Protein 7RW4 (pdb70)

Sequence (321 aa):
TGGRFDFDDGGTYCGGWEEGKAHGHGICTGPKGQGEYSGSWSHGFEVVGGYTWPSGNTYQGYWAQGKRHGGLGVEETKGKWMYRGEWSSHGFKGRYGVRQSLCTPARYEGTWSSNGLQDGYGVETYGDGGTYQGQWAGGMRHGYGVRQQSVPYGMMATVIRSPLRTDFCPVEDHVDATTTETYMGEWKNDKRNGFGVSSERSNGMKYEGEWANNKRHGYGCTVFPDGSKEEGKYKNNILVRGIRKQLIPHTKTREKVDRAIEGAQRAAAMARTKVEIANSRTAHARAKADAADQAALAARQECDIARAVARELSPDFYQPGPDYVKQR

GO terms:
  GO:0005515 protein binding (F, IPI)
  GO:0014701 junctional sarcoplasmic reticulum membrane (C, TAS)
  GO:0010880 regulation of release of sequestered calcium ion into cytosol by sarcoplasmic reticulum (P, TAS)
  GO:0010882 regulation of cardiac muscle contraction by calcium ion signaling (P, TAS)
  GO:0060402 calcium ion transport into cytosol (P, TAS)
  GO:0005654 nucleoplasm (C, IDA)

Structure (mmCIF, N/CA/C/O backbone):
data_7RW4
#
_entry.id   7RW4
#
_cell.length_a   44.076
_cell.length_b   55.203
_cell.length_c   142.447
_cell.angle_alpha   90.000
_cell.angle_beta   90.000
_cell.angle_gamma   90.000
#
_symmetry.space_group_name_H-M   'P 21 21 21'
#
loop_
_entity.id
_entity.type
_entity.pdbx_description
1 polymer Junctophilin-1
2 non-polymer 'ACETATE ION'
3 non-polymer GLYCEROL
4 water water
#
loop_
_atom_site.group_PDB
_atom_site.id
_atom_site.type_symbol
_atom_site.label_atom_id
_atom_site.label_alt_id
_atom_site.label_comp_id
_atom_site.label_asym_id
_atom_site.label_entity_id
_atom_site.label_seq_id
_atom_site.pdbx_PDB_ins_code
_atom_site.Cartn_x
_atom_site.Cartn_y
_atom_site.Cartn_z
_atom_site.occupancy
_atom_site.B_iso_or_equiv
_atom_site.auth_seq_id
_atom_site.auth_comp_id
_atom_site.auth_asym_id
_atom_site.auth_atom_id
_atom_site.pdbx_PDB_model_num
ATOM 1 N N . THR A 1 5 ? 47.580 12.885 -8.655 1.00 35.38 2 THR A N 1
ATOM 2 C CA . THR A 1 5 ? 48.959 12.514 -8.378 1.00 30.24 2 THR A CA 1
ATOM 3 C C . THR A 1 5 ? 48.979 11.803 -7.054 1.00 26.57 2 THR A C 1
ATOM 4 O O . THR A 1 5 ? 47.920 11.607 -6.462 1.00 26.49 2 THR A O 1
ATOM 8 N N . GLY A 1 6 ? 50.170 11.404 -6.616 1.00 26.52 3 GLY A N 1
ATOM 9 C CA . GLY A 1 6 ? 50.303 10.696 -5.354 1.00 26.51 3 GLY A CA 1
ATOM 10 C C . GLY A 1 6 ? 51.616 11.057 -4.694 1.00 24.06 3 GLY A C 1
ATOM 11 O O . GLY A 1 6 ? 52.538 11.564 -5.336 1.00 24.93 3 GLY A O 1
ATOM 12 N N . GLY A 1 7 ? 51.699 10.785 -3.399 1.00 23.37 4 GLY A N 1
ATOM 13 C CA . GLY A 1 7 ? 52.896 11.126 -2.650 1.00 21.86 4 GLY A CA 1
ATOM 14 C C . GLY A 1 7 ? 52.824 10.597 -1.239 1.00 20.33 4 GLY A C 1
ATOM 15 O O . GLY A 1 7 ? 51.813 10.023 -0.813 1.00 22.37 4 GLY A O 1
ATOM 16 N N . ARG A 1 8 ? 53.935 10.764 -0.538 1.00 20.07 5 ARG A N 1
ATOM 17 C CA . ARG A 1 8 ? 54.049 10.329 0.849 1.00 19.21 5 ARG A CA 1
ATOM 18 C C . ARG A 1 8 ? 54.352 11.535 1.716 1.00 21.22 5 ARG A C 1
ATOM 19 O O . ARG A 1 8 ? 55.264 12.318 1.416 1.00 23.51 5 ARG A O 1
ATOM 27 N N . PHE A 1 9 ? 53.609 11.657 2.819 1.00 19.60 6 PHE A N 1
ATOM 28 C CA . PHE A 1 9 ? 53.689 12.812 3.708 1.00 20.28 6 PHE A CA 1
ATOM 29 C C . PHE A 1 9 ? 53.776 12.327 5.146 1.00 20.57 6 PHE A C 1
ATOM 30 O O . PHE A 1 9 ? 53.039 11.424 5.561 1.00 21.26 6 PHE A O 1
ATOM 38 N N . ASP A 1 10 ? 54.653 12.946 5.908 1.00 19.41 7 ASP A N 1
ATOM 39 C CA . ASP A 1 10 ? 54.839 12.610 7.318 1.00 19.73 7 ASP A CA 1
ATOM 40 C C . ASP A 1 10 ? 54.212 13.669 8.211 1.00 18.89 7 ASP A C 1
ATOM 41 O O . ASP A 1 10 ? 54.403 14.862 7.996 1.00 22.23 7 ASP A O 1
ATOM 46 N N . PHE A 1 11 ? 53.438 13.235 9.195 1.00 17.78 8 PHE A N 1
ATOM 47 C CA . PHE A 1 11 ? 52.854 14.149 10.162 1.00 18.94 8 PHE A CA 1
ATOM 48 C C . PHE A 1 11 ? 53.761 14.295 11.375 1.00 20.63 8 PHE A C 1
ATOM 49 O O . PHE A 1 11 ? 54.580 13.418 11.680 1.00 21.06 8 PHE A O 1
ATOM 57 N N . ASP A 1 12 ? 53.620 15.435 12.069 1.00 22.10 9 ASP A N 1
ATOM 58 C CA . ASP A 1 12 ? 54.475 15.700 13.221 1.00 24.46 9 ASP A CA 1
ATOM 59 C C . ASP A 1 12 ? 54.328 14.621 14.277 1.00 24.74 9 ASP A C 1
ATOM 60 O O . ASP A 1 12 ? 55.293 14.315 14.987 1.00 26.31 9 ASP A O 1
ATOM 65 N N . ASP A 1 13 ? 53.143 14.017 14.370 1.00 22.86 10 ASP A N 1
ATOM 66 C CA . ASP A 1 13 ? 52.854 13.023 15.389 1.00 22.78 10 ASP A CA 1
ATOM 67 C C . ASP A 1 13 ? 53.429 11.651 15.070 1.00 22.71 10 ASP A C 1
ATOM 68 O O . ASP A 1 13 ? 53.215 10.712 15.846 1.00 22.29 10 ASP A O 1
ATOM 73 N N . GLY A 1 14 ? 54.132 11.504 13.941 1.00 21.06 11 GLY A N 1
ATOM 74 C CA . GLY A 1 14 ? 54.803 10.269 13.605 1.00 19.48 11 GLY A CA 1
ATOM 75 C C . GLY A 1 14 ? 54.062 9.373 12.630 1.00 19.79 11 GLY A C 1
ATOM 76 O O . GLY A 1 14 ? 54.634 8.382 12.182 1.00 20.29 11 GLY A O 1
ATOM 77 N N . GLY A 1 15 ? 52.817 9.673 12.303 1.00 16.20 12 GLY A N 1
ATOM 78 C CA . GLY A 1 15 ? 52.109 8.920 11.285 1.00 16.31 12 GLY A CA 1
ATOM 79 C C . GLY A 1 15 ? 52.401 9.434 9.882 1.00 15.77 12 GLY A C 1
ATOM 80 O O . GLY A 1 15 ? 53.154 10.392 9.670 1.00 18.13 12 GLY A O 1
ATOM 81 N N . THR A 1 16 ? 51.799 8.749 8.896 1.00 16.87 13 THR A N 1
ATOM 82 C CA . THR A 1 16 ? 52.083 9.004 7.481 1.00 16.54 13 THR A CA 1
ATOM 83 C C . THR A 1 16 ? 50.805 8.911 6.670 1.00 15.91 13 THR A C 1
ATOM 84 O O . THR A 1 16 ? 49.925 8.112 6.971 1.00 16.24 13 THR A O 1
ATOM 88 N N . TYR A 1 17 ? 50.709 9.736 5.633 1.00 15.86 14 TYR A N 1
ATOM 89 C CA . TYR A 1 17 ? 49.745 9.526 4.559 1.00 16.20 14 TYR A CA 1
ATOM 90 C C . TYR A 1 17 ? 50.495 9.164 3.275 1.00 15.02 14 TYR A C 1
ATOM 91 O O . TYR A 1 17 ? 51.452 9.858 2.899 1.00 17.86 14 TYR A O 1
ATOM 100 N N . CYS A 1 18 ? 50.080 8.067 2.623 1.00 15.38 15 CYS A N 1
ATOM 101 C CA . CYS A 1 18 ? 50.699 7.661 1.363 1.00 17.30 15 CYS A CA 1
ATOM 102 C C . CYS A 1 18 ? 49.586 7.319 0.383 1.00 16.89 15 CYS A C 1
ATOM 103 O O . CYS A 1 18 ? 48.833 6.365 0.599 1.00 16.49 15 CYS A O 1
ATOM 106 N N . GLY A 1 19 ? 49.482 8.079 -0.703 1.00 18.24 16 GLY A N 1
ATOM 107 C CA . GLY A 1 19 ? 48.412 7.820 -1.647 1.00 19.40 16 GLY A CA 1
ATOM 108 C C . GLY A 1 19 ? 48.124 9.036 -2.509 1.00 19.41 16 GLY A C 1
ATOM 109 O O . GLY A 1 19 ? 48.911 9.983 -2.575 1.00 19.52 16 GLY A O 1
ATOM 110 N N . GLY A 1 20 ? 46.946 9.004 -3.105 1.00 19.65 17 GLY A N 1
ATOM 111 C CA . GLY A 1 20 ? 46.556 10.072 -4.008 1.00 20.14 17 GLY A CA 1
ATOM 112 C C . GLY A 1 20 ? 46.277 11.371 -3.281 1.00 18.64 17 GLY A C 1
ATOM 113 O O . GLY A 1 20 ? 45.813 11.399 -2.135 1.00 19.20 17 GLY A O 1
ATOM 114 N N . TRP A 1 21 ? 46.535 12.484 -3.944 1.00 20.69 18 TRP A N 1
ATOM 115 C CA . TRP A 1 21 ? 46.172 13.754 -3.348 1.00 22.24 18 TRP A CA 1
ATOM 116 C C . TRP A 1 21 ? 45.847 14.768 -4.425 1.00 24.54 18 TRP A C 1
ATOM 117 O O . TRP A 1 21 ? 46.256 14.623 -5.575 1.00 25.39 18 TRP A O 1
ATOM 128 N N . GLU A 1 22 ? 45.079 15.782 -4.042 1.00 26.05 19 GLU A N 1
ATOM 129 C CA . GLU A 1 22 ? 44.652 16.839 -4.948 1.00 29.57 19 GLU A CA 1
ATOM 130 C C . GLU A 1 22 ? 44.361 18.067 -4.102 1.00 29.54 19 GLU A C 1
ATOM 131 O O . GLU A 1 22 ? 43.679 17.972 -3.069 1.00 29.58 19 GLU A O 1
ATOM 137 N N . GLU A 1 23 ? 44.911 19.200 -4.511 1.00 29.50 20 GLU A N 1
ATOM 138 C CA . GLU A 1 23 ? 44.688 20.452 -3.810 1.00 29.46 20 GLU A CA 1
ATOM 139 C C . GLU A 1 23 ? 45.137 20.360 -2.355 1.00 28.79 20 GLU A C 1
ATOM 140 O O . GLU A 1 23 ? 44.436 20.793 -1.424 1.00 30.87 20 GLU A O 1
ATOM 146 N N . GLY A 1 24 ? 46.317 19.773 -2.164 1.00 28.82 21 GLY A N 1
ATOM 147 C CA . GLY A 1 24 ? 46.935 19.661 -0.861 1.00 28.79 21 GLY A CA 1
ATOM 148 C C . GLY A 1 24 ? 46.223 18.779 0.129 1.00 27.87 21 GLY A C 1
ATOM 149 O O . GLY A 1 24 ? 46.537 18.865 1.315 1.00 29.93 21 GLY A O 1
ATOM 150 N N . LYS A 1 25 ? 45.303 17.903 -0.319 1.00 26.43 22 LYS A N 1
ATOM 151 C CA . LYS A 1 25 ? 44.527 17.047 0.579 1.00 24.98 22 LYS A CA 1
ATOM 152 C C . LYS A 1 25 ? 44.466 15.642 0.006 1.00 22.86 22 LYS A C 1
ATOM 153 O O . LYS A 1 25 ? 44.502 15.449 -1.215 1.00 22.97 22 LYS A O 1
ATOM 159 N N . ALA A 1 26 ? 44.344 14.656 0.888 1.00 20.95 23 ALA A N 1
ATOM 160 C CA . ALA A 1 26 ? 44.163 13.276 0.446 1.00 20.03 23 ALA A CA 1
ATOM 161 C C . ALA A 1 26 ? 42.935 13.165 -0.451 1.00 18.92 23 ALA A C 1
ATOM 162 O O . ALA A 1 26 ? 41.853 13.669 -0.131 1.00 19.36 23 ALA A O 1
ATOM 164 N N . HIS A 1 27 ? 43.094 12.466 -1.568 1.00 18.83 24 HIS A N 1
ATOM 165 C CA . HIS A 1 27 ? 42.012 12.397 -2.543 1.00 18.27 24 HIS A CA 1
ATOM 166 C C . HIS A 1 27 ? 42.301 11.227 -3.463 1.00 19.20 24 HIS A C 1
ATOM 167 O O . HIS A 1 27 ? 43.393 11.166 -4.024 1.00 20.96 24 HIS A O 1
ATOM 174 N N . GLY A 1 28 ? 41.322 10.347 -3.668 1.00 17.85 25 GLY A N 1
ATOM 175 C CA . GLY A 1 28 ? 41.553 9.137 -4.437 1.00 17.73 25 GLY A CA 1
ATOM 176 C C . GLY A 1 28 ? 41.608 7.913 -3.531 1.00 16.71 25 GLY A C 1
ATOM 177 O O . GLY A 1 28 ? 40.603 7.584 -2.893 1.00 18.15 25 GLY A O 1
ATOM 178 N N . HIS A 1 29 ? 42.732 7.212 -3.515 1.00 16.88 26 HIS A N 1
ATOM 179 C CA . HIS A 1 29 ? 42.970 6.070 -2.620 1.00 16.21 26 HIS A CA 1
ATOM 180 C C . HIS A 1 29 ? 44.289 6.264 -1.897 1.00 16.19 26 HIS A C 1
ATOM 181 O O . HIS A 1 29 ? 45.244 6.797 -2.482 1.00 18.69 26 HIS A O 1
ATOM 188 N N . GLY A 1 30 ? 44.341 5.844 -0.617 1.00 15.24 27 GLY A N 1
ATOM 189 C CA . GLY A 1 30 ? 45.591 6.021 0.101 1.00 15.20 27 GLY A CA 1
ATOM 190 C C . GLY A 1 30 ? 45.488 5.384 1.455 1.00 15.49 27 GLY A C 1
ATOM 191 O O . GLY A 1 30 ? 44.395 5.036 1.928 1.00 15.35 27 GLY A O 1
ATOM 192 N N . ILE A 1 31 ? 46.650 5.249 2.066 1.00 14.95 28 ILE A N 1
ATOM 193 C CA . ILE A 1 31 ? 46.798 4.700 3.410 1.00 15.24 28 ILE A CA 1
ATOM 194 C C . ILE A 1 31 ? 47.214 5.819 4.353 1.00 14.92 28 ILE A C 1
ATOM 195 O O . ILE A 1 31 ? 48.047 6.669 4.020 1.00 16.34 28 ILE A O 1
ATOM 200 N N . CYS A 1 32 ? 46.651 5.790 5.552 1.00 14.47 29 CYS A N 1
ATOM 201 C CA . CYS A 1 32 ? 47.023 6.786 6.557 1.00 14.22 29 CYS A CA 1
ATOM 202 C C . CYS A 1 32 ? 47.180 6.094 7.909 1.00 14.83 29 CYS A C 1
ATOM 203 O O . CYS A 1 32 ? 46.249 5.434 8.388 1.00 14.99 29 CYS A O 1
ATOM 206 N N . THR A 1 33 ? 48.353 6.219 8.511 1.00 13.49 30 THR A N 1
ATOM 207 C CA . THR A 1 33 ? 48.573 5.639 9.828 1.00 13.73 30 THR A CA 1
ATOM 208 C C . THR A 1 33 ? 48.420 6.708 10.911 1.00 13.50 30 THR A C 1
ATOM 209 O O . THR A 1 33 ? 48.541 7.917 10.676 1.00 14.64 30 THR A O 1
ATOM 213 N N . GLY A 1 34 ? 48.123 6.239 12.125 1.00 14.45 31 GLY A N 1
ATOM 214 C CA . GLY A 1 34 ? 47.889 7.134 13.232 1.00 15.46 31 GLY A CA 1
ATOM 215 C C . GLY A 1 34 ? 49.178 7.577 13.897 1.00 15.99 31 GLY A C 1
ATOM 216 O O . GLY A 1 34 ? 50.281 7.371 13.399 1.00 16.36 31 GLY A O 1
ATOM 217 N N . PRO A 1 35 ? 49.042 8.290 15.003 1.00 17.46 32 PRO A N 1
ATOM 218 C CA . PRO A 1 35 ? 50.230 8.813 15.691 1.00 18.96 32 PRO A CA 1
ATOM 219 C C . PRO A 1 35 ? 51.215 7.693 15.966 1.00 18.58 32 PRO A C 1
ATOM 220 O O . PRO A 1 35 ? 50.832 6.574 16.323 1.00 18.86 32 PRO A O 1
ATOM 224 N N . LYS A 1 36 ? 52.499 8.003 15.796 1.00 18.86 33 LYS A N 1
ATOM 225 C CA . LYS A 1 36 ? 53.574 7.045 15.983 1.00 19.17 33 LYS A CA 1
ATOM 226 C C . LYS A 1 36 ? 53.422 5.833 15.078 1.00 17.97 33 LYS A C 1
ATOM 227 O O . LYS A 1 36 ? 53.950 4.752 15.376 1.00 20.49 33 LYS A O 1
ATOM 233 N N . GLY A 1 37 ? 52.716 5.995 13.962 1.00 16.95 34 GLY A N 1
ATOM 234 C CA . GLY A 1 37 ? 52.536 4.883 13.052 1.00 17.89 34 GLY A CA 1
ATOM 235 C C . GLY A 1 37 ? 51.653 3.779 13.571 1.00 17.98 34 GLY A C 1
ATOM 236 O O . GLY A 1 37 ? 51.762 2.643 13.101 1.00 22.68 34 GLY A O 1
ATOM 237 N N . GLN A 1 38 ? 50.757 4.068 14.511 1.00 16.18 35 GLN A N 1
ATOM 238 C CA . GLN A 1 38 ? 49.907 3.046 15.122 1.00 16.50 35 GLN A CA 1
ATOM 239 C C . GLN A 1 38 ? 48.479 3.226 14.620 1.00 15.12 35 GLN A C 1
ATOM 240 O O . GLN A 1 38 ? 47.933 4.334 14.681 1.00 15.87 35 GLN A O 1
ATOM 246 N N . GLY A 1 39 ? 47.898 2.146 14.110 1.00 14.29 36 GLY A N 1
ATOM 247 C CA . GLY A 1 39 ? 46.579 2.198 13.498 1.00 13.62 36 GLY A CA 1
ATOM 248 C C . GLY A 1 39 ? 46.684 2.579 12.028 1.00 13.26 36 GLY A C 1
ATOM 249 O O . GLY A 1 39 ? 47.545 3.377 11.622 1.00 14.69 36 GLY A O 1
ATOM 250 N N . GLU A 1 40 ? 45.763 2.030 11.222 1.00 13.11 37 GLU A N 1
ATOM 251 C CA . GLU A 1 40 ? 45.882 2.198 9.778 1.00 12.92 37 GLU A CA 1
ATOM 252 C C . GLU A 1 40 ? 44.509 2.294 9.129 1.00 12.73 37 GLU A C 1
ATOM 253 O O . GLU A 1 40 ? 43.683 1.380 9.284 1.00 13.30 37 GLU A O 1
ATOM 259 N N . TYR A 1 41 ? 44.314 3.341 8.310 1.00 12.05 38 TYR A N 1
ATOM 260 C CA . TYR A 1 41 ? 43.198 3.426 7.373 1.00 12.41 38 TYR A CA 1
ATOM 261 C C . TYR A 1 41 ? 43.695 3.092 5.977 1.00 12.88 38 TYR A C 1
ATOM 262 O O . TYR A 1 41 ? 44.755 3.568 5.563 1.00 14.31 38 TYR A O 1
ATOM 271 N N . SER A 1 42 ? 42.925 2.276 5.264 1.00 13.46 39 SER A N 1
ATOM 272 C CA . SER A 1 42 ? 43.248 1.987 3.867 1.00 13.82 39 SER A CA 1
ATOM 273 C C . SER A 1 42 ? 41.960 2.008 3.068 1.00 13.94 39 SER A C 1
ATOM 274 O O . SER A 1 42 ? 41.048 1.237 3.337 1.00 14.50 39 SER A O 1
ATOM 277 N N . GLY A 1 43 ? 41.891 2.893 2.059 1.00 13.64 40 GLY A N 1
ATOM 278 C CA . GLY A 1 43 ? 40.642 2.986 1.312 1.00 13.48 40 GLY A CA 1
ATOM 279 C C . GLY A 1 43 ? 40.570 4.277 0.509 1.00 14.41 40 GLY A C 1
ATOM 280 O O . GLY A 1 43 ? 41.606 4.876 0.166 1.00 15.48 40 GLY A O 1
ATOM 281 N N . SER A 1 44 ? 39.338 4.697 0.246 1.00 14.73 41 SER A N 1
ATOM 282 C CA . SER A 1 44 ? 39.130 5.873 -0.598 1.00 13.86 41 SER A CA 1
ATOM 283 C C . SER A 1 44 ? 39.014 7.150 0.231 1.00 14.06 41 SER A C 1
ATOM 284 O O . SER A 1 44 ? 38.704 7.124 1.432 1.00 14.51 41 SER A O 1
ATOM 287 N N . TRP A 1 45 ? 39.293 8.280 -0.432 1.00 14.92 42 TRP A N 1
ATOM 288 C CA . TRP A 1 45 ? 39.351 9.601 0.171 1.00 14.75 42 TRP A CA 1
ATOM 289 C C . TRP A 1 45 ? 38.719 10.604 -0.782 1.00 16.79 42 TRP A C 1
ATOM 290 O O . TRP A 1 45 ? 38.854 10.478 -2.008 1.00 17.60 42 TRP A O 1
ATOM 301 N N . SER A 1 46 ? 38.065 11.617 -0.243 1.00 18.19 43 SER A N 1
ATOM 302 C CA . SER A 1 46 ? 37.529 12.700 -1.068 1.00 19.30 43 SER A CA 1
ATOM 303 C C . SER A 1 46 ? 37.812 14.003 -0.333 1.00 18.53 43 SER A C 1
ATOM 304 O O . SER A 1 46 ? 37.297 14.226 0.774 1.00 19.91 43 SER A O 1
ATOM 307 N N . HIS A 1 47 ? 38.660 14.845 -0.906 1.00 18.26 44 HIS A N 1
ATOM 308 C CA . HIS A 1 47 ? 38.914 16.155 -0.336 1.00 19.06 44 HIS A CA 1
ATOM 309 C C . HIS A 1 47 ? 39.297 16.106 1.143 1.00 20.29 44 HIS A C 1
ATOM 310 O O . HIS A 1 47 ? 38.797 16.879 1.962 1.00 21.57 44 HIS A O 1
ATOM 317 N N . GLY A 1 48 ? 40.249 15.219 1.4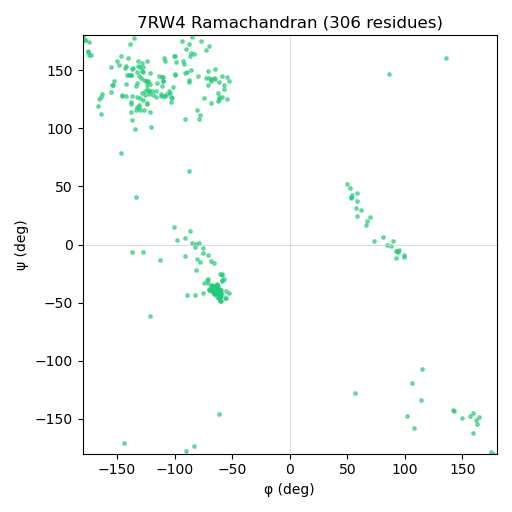82 1.00 19.38 45 GLY A N 1
ATOM 318 C CA . GLY A 1 48 ? 40.779 15.193 2.827 1.00 20.63 45 GLY A CA 1
ATOM 319 C C . GLY A 1 48 ? 40.088 14.244 3.779 1.00 19.85 45 GLY A C 1
ATOM 320 O O . GLY A 1 48 ? 40.569 14.060 4.895 1.00 21.84 45 GLY A O 1
ATOM 321 N N . PHE A 1 49 ? 38.998 13.604 3.374 1.00 17.50 46 PHE A N 1
ATOM 322 C CA . PHE A 1 49 ? 38.241 12.740 4.269 1.00 17.60 46 PHE A CA 1
ATOM 323 C C . PHE A 1 49 ? 38.102 11.332 3.707 1.00 16.10 46 PHE A C 1
ATOM 324 O O . PHE A 1 49 ? 37.855 11.146 2.502 1.00 17.55 46 PHE A O 1
ATOM 332 N N . GLU A 1 50 ? 38.213 10.351 4.589 1.00 15.83 47 GLU A N 1
ATOM 333 C CA . GLU A 1 50 ? 37.913 8.965 4.258 1.00 14.52 47 GLU A CA 1
ATOM 334 C C . GLU A 1 50 ? 36.468 8.876 3.793 1.00 13.42 47 GLU A C 1
ATOM 335 O O . GLU A 1 50 ? 35.607 9.599 4.303 1.00 15.92 47 GLU A O 1
ATOM 341 N N . VAL A 1 51 ? 36.200 7.993 2.825 1.00 13.95 48 VAL A N 1
ATOM 342 C CA . VAL A 1 51 ? 34.838 7.718 2.393 1.00 14.65 48 VAL A CA 1
ATOM 343 C C . VAL A 1 51 ? 34.476 6.258 2.554 1.00 13.31 48 VAL A C 1
ATOM 344 O O . VAL A 1 51 ? 33.576 5.932 3.321 1.00 14.96 48 VAL A O 1
ATOM 348 N N . VAL A 1 52 ? 35.174 5.358 1.864 1.00 14.55 49 VAL A N 1
ATOM 349 C CA . VAL A 1 52 ? 34.862 3.924 1.940 1.00 13.81 49 VAL A CA 1
ATOM 350 C C . VAL A 1 52 ? 36.181 3.192 2.154 1.00 13.61 49 VAL A C 1
ATOM 351 O O . VAL A 1 52 ? 37.103 3.298 1.323 1.00 14.33 49 VAL A O 1
ATOM 355 N N . GLY A 1 53 ? 36.321 2.495 3.278 1.00 13.52 50 GLY A N 1
ATOM 356 C CA . GLY A 1 53 ? 37.608 1.854 3.501 1.00 13.96 50 GLY A CA 1
ATOM 357 C C . GLY A 1 53 ? 37.657 1.178 4.853 1.00 12.68 50 GLY A C 1
ATOM 358 O O . GLY A 1 53 ? 36.678 1.157 5.602 1.00 12.76 50 GLY A O 1
ATOM 359 N N . GLY A 1 54 ? 38.807 0.575 5.120 1.00 13.06 51 GLY A N 1
ATOM 360 C CA . GLY A 1 54 ? 39.002 -0.224 6.323 1.00 13.95 51 GLY A CA 1
ATOM 361 C C . GLY A 1 54 ? 39.941 0.458 7.298 1.00 13.78 51 GLY A C 1
ATOM 362 O O . GLY A 1 54 ? 40.961 1.059 6.909 1.00 15.14 51 GLY A O 1
ATOM 363 N N . TYR A 1 55 ? 39.649 0.299 8.589 1.00 13.01 52 TYR A N 1
ATOM 364 C CA . TYR A 1 55 ? 40.595 0.686 9.631 1.00 13.37 52 TYR A CA 1
ATOM 365 C C . TYR A 1 55 ? 41.021 -0.574 10.359 1.00 13.92 52 TYR A C 1
ATOM 366 O O . TYR A 1 55 ? 40.185 -1.438 10.658 1.00 15.10 52 TYR A O 1
ATOM 375 N N . THR A 1 56 ? 42.311 -0.663 10.672 1.00 12.53 53 THR A N 1
ATOM 376 C CA . THR A 1 56 ? 42.823 -1.795 11.440 1.00 12.92 53 THR A CA 1
ATOM 377 C C . THR A 1 56 ? 43.588 -1.244 12.621 1.00 13.04 53 THR A C 1
ATOM 378 O O . THR A 1 56 ? 44.484 -0.410 12.456 1.00 13.61 53 THR A O 1
ATOM 382 N N . TRP A 1 57 ? 43.188 -1.687 13.842 1.00 14.74 54 TRP A N 1
ATOM 383 C CA . TRP A 1 57 ? 43.917 -1.316 15.055 1.00 15.57 54 TRP A CA 1
ATOM 384 C C . TRP A 1 57 ? 45.063 -2.296 15.275 1.00 14.43 54 TRP A C 1
ATOM 385 O O . TRP A 1 57 ? 45.058 -3.418 14.727 1.00 15.23 54 TRP A O 1
ATOM 396 N N . PRO A 1 58 ? 46.042 -1.920 16.110 1.00 15.97 55 PRO A N 1
ATOM 397 C CA . PRO A 1 58 ? 47.176 -2.828 16.349 1.00 16.60 55 PRO A CA 1
ATOM 398 C C . PRO A 1 58 ? 46.744 -4.178 16.902 1.00 16.36 55 PRO A C 1
ATOM 399 O O . PRO A 1 58 ? 47.472 -5.160 16.721 1.00 17.86 55 PRO A O 1
ATOM 403 N N . SER A 1 59 ? 45.595 -4.258 17.595 1.00 16.35 56 SER A N 1
ATOM 404 C CA . SER A 1 59 ? 45.081 -5.533 18.085 1.00 17.44 56 SER A CA 1
ATOM 405 C C . SER A 1 59 ? 44.676 -6.474 16.947 1.00 16.91 56 SER A C 1
ATOM 406 O O . SER A 1 59 ? 44.462 -7.676 17.181 1.00 19.17 56 SER A O 1
ATOM 409 N N . GLY A 1 60 ? 44.508 -5.966 15.726 1.00 16.39 57 GLY A N 1
ATOM 410 C CA . GLY A 1 60 ? 43.926 -6.759 14.674 1.00 16.59 57 GLY A CA 1
ATOM 411 C C . GLY A 1 60 ? 42.441 -6.598 14.548 1.00 14.62 57 GLY A C 1
ATOM 412 O O . GLY A 1 60 ? 41.861 -7.104 13.575 1.00 17.07 57 GLY A O 1
ATOM 413 N N . ASN A 1 61 ? 41.809 -5.866 15.459 1.00 14.54 58 ASN A N 1
ATOM 414 C CA . ASN A 1 61 ? 40.405 -5.534 15.265 1.00 15.16 58 ASN A CA 1
ATOM 415 C C . ASN A 1 61 ? 40.266 -4.645 14.033 1.00 13.69 58 ASN A C 1
ATOM 416 O O . ASN A 1 61 ? 41.190 -3.909 13.672 1.00 13.82 58 ASN A O 1
ATOM 421 N N . THR A 1 62 ? 39.107 -4.730 13.369 1.00 13.47 59 THR A N 1
ATOM 422 C CA . THR A 1 62 ? 38.919 -4.002 12.112 1.00 13.95 59 THR A CA 1
ATOM 423 C C . THR A 1 62 ? 37.550 -3.345 12.055 1.00 12.23 59 THR A C 1
ATOM 424 O O . THR A 1 62 ? 36.567 -3.841 12.611 1.00 14.57 59 THR A O 1
ATOM 428 N N . TYR A 1 63 ? 37.479 -2.236 11.319 1.00 11.93 60 TYR A N 1
ATOM 429 C CA . TYR A 1 63 ? 36.208 -1.671 10.863 1.00 12.10 60 TYR A CA 1
ATOM 430 C C . TYR A 1 63 ? 36.292 -1.599 9.348 1.00 12.66 60 TYR A C 1
ATOM 431 O O . TYR A 1 63 ? 37.318 -1.153 8.811 1.00 13.34 60 TYR A O 1
ATOM 440 N N . GLN A 1 64 ? 35.243 -2.067 8.662 1.00 12.46 61 GLN A N 1
ATOM 441 C CA . GLN A 1 64 ? 35.187 -1.987 7.204 1.00 12.43 61 GLN A CA 1
ATOM 442 C C . GLN A 1 64 ? 33.840 -1.410 6.832 1.00 12.50 61 GLN A C 1
ATOM 443 O O . GLN A 1 64 ? 32.804 -2.006 7.163 1.00 12.87 61 GLN A O 1
ATOM 449 N N . GLY A 1 65 ? 33.850 -0.244 6.176 1.00 13.12 62 GLY A N 1
ATOM 450 C CA . GLY A 1 65 ? 32.582 0.378 5.858 1.00 13.55 62 GLY A CA 1
ATOM 451 C C . GLY A 1 65 ? 32.768 1.834 5.463 1.00 12.79 62 GLY A C 1
ATOM 452 O O . GLY A 1 65 ? 33.806 2.221 4.893 1.00 13.84 62 GLY A O 1
ATOM 453 N N . TYR A 1 66 ? 31.763 2.622 5.791 1.00 12.33 63 TYR A N 1
ATOM 454 C CA . TYR A 1 66 ? 31.705 4.010 5.358 1.00 12.13 63 TYR A CA 1
ATOM 455 C C . TYR A 1 66 ? 32.152 4.986 6.436 1.00 12.89 63 TYR A C 1
ATOM 456 O O . TYR A 1 66 ? 32.162 4.671 7.651 1.00 12.98 63 TYR A O 1
ATOM 465 N N . TRP A 1 67 ? 32.465 6.198 6.012 1.00 12.98 64 TRP A N 1
ATOM 466 C CA . TRP A 1 67 ? 33.093 7.210 6.843 1.00 13.12 64 TRP A CA 1
ATOM 467 C C . TRP A 1 67 ? 32.525 8.565 6.491 1.00 13.28 64 TRP A C 1
ATOM 468 O O . TRP A 1 67 ? 32.071 8.784 5.358 1.00 16.06 64 TRP A O 1
ATOM 479 N N . ALA A 1 68 ? 32.527 9.468 7.460 1.00 13.49 65 ALA A N 1
ATOM 480 C CA . ALA A 1 68 ? 32.200 10.860 7.206 1.00 14.07 65 ALA A CA 1
ATOM 481 C C . ALA A 1 68 ? 32.882 11.719 8.258 1.00 14.56 65 ALA A C 1
ATOM 482 O O . ALA A 1 68 ? 32.924 11.331 9.424 1.00 14.82 65 ALA A O 1
ATOM 484 N N . GLN A 1 69 ? 33.461 12.844 7.845 1.00 15.99 66 GLN A N 1
ATOM 485 C CA . GLN A 1 69 ? 34.000 13.823 8.783 1.00 16.58 66 GLN A CA 1
ATOM 486 C C . GLN A 1 69 ? 35.039 13.207 9.697 1.00 15.84 66 GLN A C 1
ATOM 487 O O . GLN A 1 69 ? 35.183 13.582 10.869 1.00 18.35 66 GLN A O 1
ATOM 493 N N . GLY A 1 70 ? 35.759 12.217 9.174 1.00 14.68 67 GLY A N 1
ATOM 494 C CA . GLY A 1 70 ? 36.862 11.625 9.883 1.00 14.50 67 GLY A CA 1
ATOM 495 C C . GLY A 1 70 ? 36.502 10.450 10.761 1.00 13.95 67 GLY A C 1
ATOM 496 O O . GLY A 1 70 ? 37.397 9.920 11.437 1.00 15.66 67 GLY A O 1
ATOM 497 N N . LYS A 1 71 ? 35.238 10.015 10.762 1.00 14.05 68 LYS A N 1
ATOM 498 C CA . LYS A 1 71 ? 34.775 8.984 11.691 1.00 13.73 68 LYS A CA 1
ATOM 499 C C . LYS A 1 71 ? 33.984 7.884 10.980 1.00 12.06 68 LYS A C 1
ATOM 500 O O . LYS A 1 71 ? 33.420 8.081 9.891 1.00 13.50 68 LYS A O 1
ATOM 506 N N . ARG A 1 72 ? 33.920 6.719 11.608 1.00 12.61 69 ARG A N 1
ATOM 507 C CA . ARG A 1 72 ? 32.984 5.678 11.188 1.00 12.57 69 ARG A CA 1
ATOM 508 C C . ARG A 1 72 ? 31.563 6.244 11.156 1.00 12.15 69 ARG A C 1
ATOM 509 O O . ARG A 1 72 ? 31.085 6.780 12.142 1.00 12.65 69 ARG A O 1
ATOM 517 N N . HIS A 1 73 ? 30.890 6.121 10.026 1.00 12.44 70 HIS A N 1
ATOM 518 C CA . HIS A 1 73 ? 29.590 6.772 9.883 1.00 13.31 70 HIS A CA 1
ATOM 519 C C . HIS A 1 73 ? 28.861 6.188 8.684 1.00 13.23 70 HIS A C 1
ATOM 520 O O . HIS A 1 73 ? 29.453 6.075 7.611 1.00 15.78 70 HIS A O 1
ATOM 527 N N A GLY A 1 74 ? 27.597 5.848 8.878 0.63 13.29 71 GLY A N 1
ATOM 528 N N B GLY A 1 74 ? 27.603 5.801 8.844 0.37 12.96 71 GLY A N 1
ATOM 529 C CA A GLY A 1 74 ? 26.845 5.088 7.908 0.63 13.68 71 GLY A CA 1
ATOM 530 C CA B GLY A 1 74 ? 26.900 5.207 7.714 0.37 13.45 71 GLY A CA 1
ATOM 531 C C A GLY A 1 74 ? 27.055 3.604 8.149 0.63 12.38 71 GLY A C 1
ATOM 532 C C B GLY A 1 74 ? 26.568 3.744 7.951 0.37 13.63 71 GLY A C 1
ATOM 533 O O A GLY A 1 74 ? 27.236 3.141 9.278 0.63 12.20 71 GLY A O 1
ATOM 534 O O B GLY A 1 74 ? 25.816 3.464 8.886 0.37 14.89 71 GLY A O 1
ATOM 535 N N . LEU A 1 75 ? 27.097 2.825 7.119 1.00 13.74 72 LEU A N 1
ATOM 536 C CA . LEU A 1 75 ? 27.038 1.375 7.292 1.00 12.92 72 LEU A CA 1
ATOM 537 C C . LEU A 1 75 ? 28.453 0.835 7.434 1.00 12.57 72 LEU A C 1
ATOM 538 O O . LEU A 1 75 ? 29.380 1.275 6.731 1.00 14.20 72 LEU A O 1
ATOM 543 N N . GLY A 1 76 ? 28.642 -0.147 8.316 1.00 12.09 73 GLY A N 1
ATOM 544 C CA . GLY A 1 76 ? 29.961 -0.746 8.424 1.00 12.45 73 GLY A CA 1
ATOM 545 C C . GLY A 1 76 ? 29.947 -1.914 9.385 1.00 11.93 73 GLY A C 1
ATOM 546 O O . GLY A 1 76 ? 29.001 -2.106 10.164 1.00 12.49 73 GLY A O 1
ATOM 547 N N . VAL A 1 77 ? 31.017 -2.694 9.327 1.00 11.85 74 VAL A N 1
ATOM 548 C CA . VAL A 1 77 ? 31.156 -3.916 10.128 1.00 12.84 74 VAL A CA 1
ATOM 549 C C . VAL A 1 77 ? 32.430 -3.797 10.952 1.00 12.93 74 VAL A C 1
ATOM 550 O O . VAL A 1 77 ? 33.503 -3.496 10.405 1.00 12.90 74 VAL A O 1
ATOM 554 N N A GLU A 1 78 ? 32.297 -4.000 12.267 0.52 12.39 75 GLU A N 1
ATOM 555 N N B GLU A 1 78 ? 32.328 -4.036 12.261 0.48 12.55 75 GLU A N 1
ATOM 556 C CA A GLU A 1 78 ? 33.417 -3.994 13.195 0.52 12.18 75 GLU A CA 1
ATOM 557 C CA B GLU A 1 78 ? 33.519 -3.975 13.093 0.48 11.93 75 GLU A CA 1
ATOM 558 C C A GLU A 1 78 ? 33.625 -5.406 13.717 0.52 12.05 75 GLU A C 1
ATOM 559 C C B GLU A 1 78 ? 33.686 -5.265 13.874 0.48 12.90 75 GLU A C 1
ATOM 560 O O A GLU A 1 78 ? 32.656 -6.107 14.019 0.52 11.25 75 GLU A O 1
ATOM 561 O O B GLU A 1 78 ? 32.755 -5.712 14.549 0.48 14.04 75 GLU A O 1
ATOM 572 N N . THR A 1 79 ? 34.879 -5.834 13.794 1.00 14.80 76 THR A N 1
ATOM 573 C CA . THR A 1 79 ? 35.203 -7.108 14.414 1.00 18.46 76 THR A CA 1
ATOM 574 C C . THR A 1 79 ? 36.140 -6.773 15.551 1.00 21.84 76 THR A C 1
ATOM 575 O O . THR A 1 79 ? 37.209 -6.204 15.298 1.00 23.87 76 THR A O 1
ATOM 579 N N . LYS A 1 80 ? 35.709 -7.105 16.791 1.00 24.35 77 LYS A N 1
ATOM 580 C CA . LYS A 1 80 ? 36.402 -6.746 18.041 1.00 30.59 77 LYS A CA 1
ATOM 581 C C . LYS A 1 80 ? 36.453 -7.970 18.949 1.00 32.95 77 LYS A C 1
ATOM 582 O O . LYS A 1 80 ? 35.474 -8.305 19.635 1.00 34.24 77 LYS A O 1
ATOM 588 N N . GLY A 1 81 ? 37.601 -8.642 18.944 1.00 32.91 78 GLY A N 1
ATOM 589 C CA . GLY A 1 81 ? 37.720 -9.903 19.649 1.00 33.74 78 GLY A CA 1
ATOM 590 C C . GLY A 1 81 ? 36.665 -10.866 19.153 1.00 34.58 78 GLY A C 1
ATOM 591 O O . GLY A 1 81 ? 36.496 -11.068 17.947 1.00 37.00 78 GLY A O 1
ATOM 592 N N . LYS A 1 82 ? 35.911 -11.432 20.092 1.00 31.47 79 LYS A N 1
ATOM 593 C CA . LYS A 1 82 ? 34.899 -12.443 19.802 1.00 31.37 79 LYS A CA 1
ATOM 594 C C . LYS A 1 82 ? 33.545 -11.862 19.442 1.00 28.97 79 LYS A C 1
ATOM 595 O O . LYS A 1 82 ? 32.571 -12.609 19.422 1.00 31.16 79 LYS A O 1
ATOM 597 N N . TRP A 1 83 ? 33.447 -10.564 19.194 1.00 24.64 80 TRP A N 1
ATOM 598 C CA . TRP A 1 83 ? 32.179 -9.916 18.892 1.00 21.55 80 TRP A CA 1
ATOM 599 C C . TRP A 1 83 ? 32.319 -9.187 17.571 1.00 18.49 80 TRP A C 1
ATOM 600 O O . TRP A 1 83 ? 33.371 -8.612 17.276 1.00 24.38 80 TRP A O 1
ATOM 611 N N . MET A 1 84 ? 31.277 -9.230 16.767 1.00 14.63 81 MET A N 1
ATOM 612 C CA . MET A 1 84 ? 31.203 -8.468 15.522 1.00 14.53 81 MET A CA 1
ATOM 613 C C . MET A 1 84 ? 29.964 -7.604 15.587 1.00 13.46 81 MET A C 1
ATOM 614 O O . MET A 1 84 ? 28.928 -8.059 16.049 1.00 15.46 81 MET A O 1
ATOM 619 N N . TYR A 1 85 ? 30.044 -6.370 15.105 1.00 11.44 82 TYR A N 1
ATOM 620 C CA . TYR A 1 85 ? 28.860 -5.533 14.930 1.00 11.38 82 TYR A CA 1
ATOM 621 C C . TYR A 1 85 ? 28.667 -5.223 13.458 1.00 11.39 82 TYR A C 1
ATOM 622 O O . TYR A 1 85 ? 29.630 -4.870 12.760 1.00 12.40 82 TYR A O 1
ATOM 631 N N . ARG A 1 86 ? 27.437 -5.407 12.985 1.00 10.46 83 ARG A N 1
ATOM 632 C CA . ARG A 1 86 ? 27.062 -5.124 11.604 1.00 11.41 83 ARG A CA 1
ATOM 633 C C . ARG A 1 86 ? 25.890 -4.149 11.652 1.00 11.20 83 ARG A C 1
ATOM 634 O O . ARG A 1 86 ? 24.847 -4.474 12.234 1.00 12.40 83 ARG A O 1
ATOM 642 N N . GLY A 1 87 ? 26.044 -2.974 11.046 1.00 11.76 84 GLY A N 1
ATOM 643 C CA . GLY A 1 87 ? 24.898 -2.084 10.974 1.00 12.37 84 GLY A CA 1
ATOM 644 C C . GLY A 1 87 ? 25.329 -0.635 10.795 1.00 11.37 84 GLY A C 1
ATOM 645 O O . GLY A 1 87 ? 26.344 -0.351 10.164 1.00 12.83 84 GLY A O 1
ATOM 646 N N . GLU A 1 88 ? 24.530 0.272 11.357 1.00 11.53 85 GLU A N 1
ATOM 647 C CA . GLU A 1 88 ? 24.721 1.705 11.206 1.00 11.33 85 GLU A CA 1
ATOM 648 C C . GLU A 1 88 ? 25.694 2.229 12.239 1.00 11.39 85 GLU A C 1
ATOM 649 O O . GLU A 1 88 ? 25.753 1.735 13.393 1.00 12.15 85 GLU A O 1
ATOM 655 N N . TRP A 1 89 ? 26.393 3.278 11.846 1.00 11.85 86 TRP A N 1
ATOM 656 C CA . TRP A 1 89 ? 27.303 4.030 12.677 1.00 12.05 86 TRP A CA 1
ATOM 657 C C . TRP A 1 89 ? 26.950 5.500 12.578 1.00 12.83 86 TRP A C 1
ATOM 658 O O . TRP A 1 89 ? 26.530 5.980 11.527 1.00 13.52 86 TRP A O 1
ATOM 669 N N . SER A 1 90 ? 27.187 6.238 13.654 1.00 12.81 87 SER A N 1
ATOM 670 C CA A SER A 1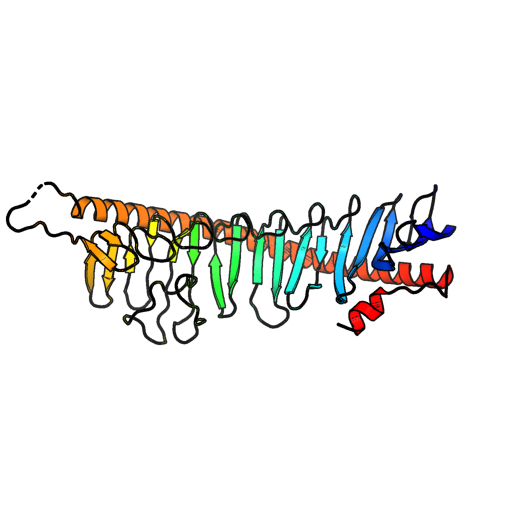 90 ? 26.921 7.664 13.685 0.67 14.14 87 SER A CA 1
ATOM 671 C CA B SER A 1 90 ? 26.915 7.667 13.697 0.33 13.83 87 SER A CA 1
ATOM 672 C C . SER A 1 90 ? 28.052 8.335 14.446 1.00 14.00 87 SER A C 1
ATOM 673 O O . SER A 1 90 ? 28.236 8.090 15.636 1.00 14.74 87 SER A O 1
ATOM 678 N N . HIS A 1 91 ? 28.809 9.184 13.760 1.00 13.34 88 HIS A N 1
ATOM 679 C CA . HIS A 1 91 ? 29.854 9.998 14.397 1.00 14.98 88 HIS A CA 1
ATOM 680 C C . HIS A 1 91 ? 30.816 9.142 15.214 1.00 14.95 88 HIS A C 1
ATOM 681 O O . HIS A 1 91 ? 31.254 9.516 16.315 1.00 16.39 88 HIS A O 1
ATOM 688 N N . GLY A 1 92 ? 31.179 7.975 14.679 1.00 13.20 89 GLY A N 1
ATOM 689 C CA . GLY A 1 92 ? 32.185 7.139 15.304 1.00 13.85 89 GLY A CA 1
ATOM 690 C C . GLY A 1 92 ? 31.668 6.054 16.220 1.00 12.53 89 GLY A C 1
ATOM 691 O O . GLY A 1 92 ? 32.483 5.268 16.707 1.00 15.28 89 GLY A O 1
ATOM 692 N N . PHE A 1 93 ? 30.359 6.002 16.471 1.00 13.12 90 PHE A N 1
ATOM 693 C CA . PHE A 1 93 ? 29.786 5.053 17.422 1.00 11.99 90 PHE A CA 1
ATOM 694 C C . PHE A 1 93 ? 28.718 4.210 16.744 1.00 11.89 90 PHE A C 1
ATOM 695 O O . PHE A 1 93 ? 28.081 4.643 15.780 1.00 12.92 90 PHE A O 1
ATOM 703 N N . LYS A 1 94 ? 28.436 3.039 17.320 1.00 11.59 91 LYS A N 1
ATOM 704 C CA . LYS A 1 94 ? 27.328 2.263 16.807 1.00 11.03 91 LYS A CA 1
ATOM 705 C C . LYS A 1 94 ? 26.011 3.025 16.944 1.00 11.41 91 LYS A C 1
ATOM 706 O O . LYS A 1 94 ? 25.734 3.641 17.997 1.00 11.92 91 LYS A O 1
ATOM 712 N N . GLY A 1 95 ? 25.175 2.908 15.910 1.00 12.17 92 GLY A N 1
ATOM 713 C CA . GLY A 1 95 ? 23.786 3.337 15.934 1.00 12.52 92 GLY A CA 1
ATOM 714 C C . GLY A 1 95 ? 23.464 4.079 14.640 1.00 12.74 92 GLY A C 1
ATOM 715 O O . GLY A 1 95 ? 24.347 4.564 13.921 1.00 14.13 92 GLY A O 1
ATOM 716 N N . ARG A 1 96 ? 22.161 4.181 14.337 1.00 12.25 93 ARG A N 1
ATOM 717 C CA . ARG A 1 96 ? 21.070 3.837 15.236 1.00 11.54 93 ARG A CA 1
ATOM 718 C C . ARG A 1 96 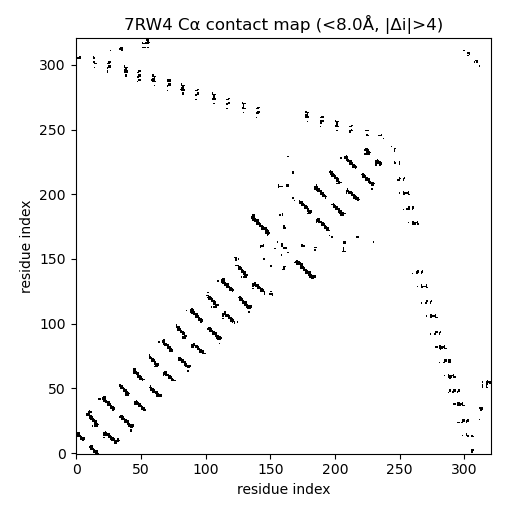? 20.733 2.332 15.263 1.00 12.16 93 ARG A C 1
ATOM 719 O O . ARG A 1 96 ? 20.439 1.818 16.343 1.00 12.57 93 ARG A O 1
ATOM 727 N N . TYR A 1 97 ? 20.682 1.654 14.107 1.00 12.29 94 TYR A N 1
ATOM 728 C CA . TYR A 1 97 ? 20.235 0.265 14.042 1.00 12.25 94 TYR A CA 1
ATOM 729 C C . TYR A 1 97 ? 21.396 -0.664 13.706 1.00 12.08 94 TYR A C 1
ATOM 730 O O . TYR A 1 97 ? 22.147 -0.401 12.759 1.00 12.81 94 TYR A O 1
ATOM 739 N N . GLY A 1 98 ? 21.483 -1.789 14.411 1.00 11.22 95 GLY A N 1
ATOM 740 C CA . GLY A 1 98 ? 22.470 -2.788 14.035 1.00 10.89 95 GLY A CA 1
ATOM 741 C C . GLY A 1 98 ? 22.413 -3.995 14.942 1.00 9.85 95 GLY A C 1
ATOM 742 O O . GLY A 1 98 ? 21.636 -4.050 15.924 1.00 11.37 95 GLY A O 1
ATOM 743 N N . VAL A 1 99 ? 23.293 -4.945 14.635 1.00 10.49 96 VAL A N 1
ATOM 744 C CA . VAL A 1 99 ? 23.350 -6.245 15.302 1.00 11.29 96 VAL A CA 1
ATOM 745 C C . VAL A 1 99 ? 24.759 -6.467 15.834 1.00 11.58 96 VAL A C 1
ATOM 746 O O . VAL A 1 99 ? 25.729 -6.325 15.077 1.00 11.92 96 VAL A O 1
ATOM 750 N N . ARG A 1 100 ? 24.875 -6.816 17.132 1.00 10.57 97 ARG A N 1
ATOM 751 C CA . ARG A 1 100 ? 26.159 -7.242 17.686 1.00 10.56 97 ARG A CA 1
ATOM 752 C C . ARG A 1 100 ? 26.049 -8.736 17.960 1.00 11.67 97 ARG A C 1
ATOM 753 O O . ARG A 1 100 ? 25.107 -9.179 18.636 1.00 13.38 97 ARG A O 1
ATOM 761 N N . GLN A 1 101 ? 26.998 -9.515 17.455 1.00 11.70 98 GLN A N 1
ATOM 762 C CA . GLN A 1 101 ? 26.830 -10.965 17.505 1.00 12.90 98 GLN A CA 1
ATOM 763 C C . GLN A 1 101 ? 28.137 -11.619 17.886 1.00 14.88 98 GLN A C 1
ATOM 764 O O . GLN A 1 101 ? 29.216 -11.122 17.568 1.00 14.79 98 GLN A O 1
ATOM 770 N N . SER A 1 102 ? 28.026 -12.709 18.622 1.00 17.29 99 SER A N 1
ATOM 771 C CA . SER A 1 102 ? 29.202 -13.477 18.997 1.00 20.50 99 SER A CA 1
ATOM 772 C C . SER A 1 102 ? 29.739 -14.228 17.796 1.00 24.77 99 SER A C 1
ATOM 773 O O . SER A 1 102 ? 28.975 -14.736 16.970 1.00 27.96 99 SER A O 1
ATOM 776 N N . LEU A 1 103 ? 31.064 -14.323 17.709 1.00 26.50 100 LEU A N 1
ATOM 777 C CA . LEU A 1 103 ? 31.681 -15.069 16.627 1.00 29.76 100 LEU A CA 1
ATOM 778 C C . LEU A 1 103 ? 31.592 -16.578 16.803 1.00 34.00 100 LEU A C 1
ATOM 779 O O . LEU A 1 103 ? 31.970 -17.308 15.883 1.00 37.22 100 LEU A O 1
ATOM 784 N N . CYS A 1 104 ? 31.114 -17.074 17.946 1.00 33.22 101 CYS A N 1
ATOM 785 C CA . CYS A 1 104 ? 31.120 -18.516 18.140 1.00 36.71 101 CYS A CA 1
ATOM 786 C C . CYS A 1 104 ? 29.855 -19.109 18.746 1.00 35.55 101 CYS A C 1
ATOM 787 O O . CYS A 1 104 ? 29.762 -20.340 18.818 1.00 38.10 101 CYS A O 1
ATOM 790 N N . THR A 1 105 ? 28.890 -18.304 19.187 1.00 32.17 102 THR A N 1
ATOM 791 C CA . THR A 1 105 ? 27.629 -18.808 19.711 1.00 28.76 102 THR A CA 1
ATOM 792 C C . THR A 1 105 ? 26.527 -17.902 19.177 1.00 26.89 102 THR A C 1
ATOM 793 O O . THR A 1 105 ? 26.824 -16.868 18.560 1.00 26.93 102 THR A O 1
ATOM 797 N N . PRO A 1 106 ? 25.256 -18.247 19.398 1.00 25.93 103 PRO A N 1
ATOM 798 C CA . PRO A 1 106 ? 24.161 -17.378 18.954 1.00 24.69 103 PRO A CA 1
ATOM 799 C C . PRO A 1 106 ? 23.929 -16.129 19.795 1.00 20.49 103 PRO A C 1
ATOM 800 O O . PRO A 1 106 ? 23.051 -15.337 19.420 1.00 20.99 103 PRO A O 1
ATOM 804 N N . ALA A 1 107 ? 24.663 -15.914 20.904 1.00 18.83 104 ALA A N 1
ATOM 805 C CA . ALA A 1 107 ? 24.442 -14.715 21.717 1.00 16.85 104 ALA A CA 1
ATOM 806 C C . ALA A 1 107 ? 24.601 -13.444 20.894 1.00 13.83 104 ALA A C 1
ATOM 807 O O . ALA A 1 107 ? 25.541 -13.310 20.103 1.00 14.63 104 ALA A O 1
ATOM 809 N N . ARG A 1 108 ? 23.694 -12.495 21.096 1.00 12.62 105 ARG A N 1
ATOM 810 C CA . ARG A 1 108 ? 23.648 -11.319 20.231 1.00 11.90 105 ARG A CA 1
ATOM 811 C C . ARG A 1 108 ? 22.663 -10.305 20.776 1.00 10.49 105 ARG A C 1
ATOM 812 O O . ARG A 1 108 ? 21.800 -10.624 21.601 1.00 12.31 105 ARG A O 1
ATOM 820 N N . TYR A 1 109 ? 22.788 -9.076 20.299 1.00 10.35 106 TYR A N 1
ATOM 821 C CA . TYR A 1 109 ? 21.742 -8.074 20.469 1.00 10.45 106 TYR A CA 1
ATOM 822 C C . TYR A 1 109 ? 21.347 -7.557 19.098 1.00 10.40 106 TYR A C 1
ATOM 823 O O . TYR A 1 109 ? 22.216 -7.270 18.255 1.00 11.81 106 TYR A O 1
ATOM 832 N N . GLU A 1 110 ? 20.046 -7.396 18.892 1.00 10.69 107 GLU A N 1
ATOM 833 C CA . GLU A 1 110 ? 19.508 -6.785 17.669 1.00 11.05 107 GLU A CA 1
ATOM 834 C C . GLU A 1 110 ? 18.614 -5.635 18.094 1.00 11.21 107 GLU A C 1
ATOM 835 O O . GLU A 1 110 ? 17.768 -5.814 18.983 1.00 13.12 107 GLU A O 1
ATOM 841 N N . GLY A 1 111 ? 18.782 -4.467 17.479 1.00 10.60 108 GLY A N 1
ATOM 842 C CA . GLY A 1 111 ? 17.881 -3.359 17.851 1.00 11.06 108 GLY A CA 1
ATOM 843 C C . GLY A 1 111 ? 18.594 -2.030 17.696 1.00 10.53 108 GLY A C 1
ATOM 844 O O . GLY A 1 111 ? 19.476 -1.873 16.835 1.00 11.17 108 GLY A O 1
ATOM 845 N N . THR A 1 112 ? 18.200 -1.073 18.543 1.00 10.86 109 THR A N 1
ATOM 846 C CA . THR A 1 112 ? 18.758 0.265 18.418 1.00 10.88 109 THR A CA 1
ATOM 847 C C . THR A 1 112 ? 19.865 0.519 19.440 1.00 10.65 109 THR A C 1
ATOM 848 O O . THR A 1 112 ? 19.994 -0.154 20.485 1.00 10.96 109 THR A O 1
ATOM 852 N N . TRP A 1 113 ? 20.638 1.553 19.141 1.00 10.37 110 TRP A N 1
ATOM 853 C CA . TRP A 1 113 ? 21.851 1.893 19.862 1.00 9.80 110 TRP A CA 1
ATOM 854 C C . TRP A 1 113 ? 21.942 3.407 19.965 1.00 10.90 110 TRP A C 1
ATOM 855 O O . TRP A 1 113 ? 21.443 4.146 19.106 1.00 12.78 110 TRP A O 1
ATOM 866 N N . SER A 1 114 ? 22.638 3.874 21.006 1.00 11.28 111 SER A N 1
ATOM 867 C CA A SER A 1 114 ? 23.002 5.281 21.119 0.55 12.71 111 SER A CA 1
ATOM 868 C CA B SER A 1 114 ? 23.007 5.289 21.108 0.45 11.17 111 SER A CA 1
ATOM 869 C C . SER A 1 114 ? 24.419 5.355 21.665 1.00 12.92 111 SER A C 1
ATOM 870 O O . SER A 1 114 ? 24.695 4.822 22.754 1.00 12.73 111 SER A O 1
ATOM 875 N N . ASN A 1 115 ? 25.311 6.028 20.935 1.00 12.46 112 ASN A N 1
ATOM 876 C CA . ASN A 1 115 ? 26.697 6.191 21.382 1.00 12.77 112 ASN A CA 1
ATOM 877 C C . ASN A 1 115 ? 27.360 4.861 21.731 1.00 12.08 112 ASN A C 1
ATOM 878 O O . ASN A 1 115 ? 28.149 4.773 22.688 1.00 13.27 112 ASN A O 1
ATOM 883 N N . GLY A 1 116 ? 27.077 3.829 20.924 1.00 12.25 113 GLY A N 1
ATOM 884 C CA . GLY A 1 116 ? 27.744 2.571 21.109 1.00 12.38 113 GLY A CA 1
ATOM 885 C C . GLY A 1 116 ? 27.098 1.684 22.147 1.00 11.23 113 GLY A C 1
ATOM 886 O O . GLY A 1 116 ? 27.609 0.573 22.368 1.00 12.76 113 GLY A O 1
ATOM 887 N N . LEU A 1 117 ? 26.002 2.116 22.797 1.00 11.43 114 LEU A N 1
ATOM 888 C CA . LEU A 1 117 ? 25.331 1.351 23.843 1.00 10.16 114 LEU A CA 1
ATOM 889 C C . LEU A 1 117 ? 23.951 0.924 23.380 1.00 9.52 114 LEU A C 1
ATOM 890 O O . LEU A 1 117 ? 23.261 1.671 22.671 1.00 10.73 114 LEU A O 1
ATOM 895 N N . GLN A 1 118 ? 23.523 -0.266 23.811 1.00 9.57 115 GLN A N 1
ATOM 896 C CA . GLN A 1 118 ? 22.159 -0.722 23.522 1.00 9.64 115 GLN A CA 1
ATOM 897 C C . GLN A 1 118 ? 21.193 0.268 24.163 1.00 10.80 115 GLN A C 1
ATOM 898 O O . GLN A 1 118 ? 21.255 0.513 25.363 1.00 11.12 115 GLN A O 1
ATOM 904 N N . ASP A 1 119 ? 20.269 0.822 23.379 1.00 10.83 116 ASP A N 1
ATOM 905 C CA . ASP A 1 119 ? 19.510 1.968 23.851 1.00 10.95 116 ASP A CA 1
ATOM 906 C C . ASP A 1 119 ? 18.318 2.174 22.933 1.00 11.23 116 ASP A C 1
ATOM 907 O O . ASP A 1 119 ? 18.494 2.284 21.719 1.00 12.52 116 ASP A O 1
ATOM 912 N N . GLY A 1 120 ? 17.114 2.210 23.506 1.00 11.01 117 GLY A N 1
ATOM 913 C CA . GLY A 1 120 ? 15.871 2.359 22.766 1.00 11.31 117 GLY A CA 1
ATOM 914 C C . GLY A 1 120 ? 15.069 1.079 22.929 1.00 10.97 117 GLY A C 1
ATOM 915 O O . GLY A 1 120 ? 14.580 0.784 24.039 1.00 12.01 117 GLY A O 1
ATOM 916 N N . TYR A 1 121 ? 14.993 0.260 21.871 1.00 11.51 118 TYR A N 1
ATOM 917 C CA . TYR A 1 121 ? 14.311 -1.023 21.944 1.00 11.02 118 TYR A CA 1
ATOM 918 C C . TYR A 1 121 ? 15.134 -2.064 21.218 1.00 10.60 118 TYR A C 1
ATOM 919 O O . TYR A 1 121 ? 15.748 -1.774 20.180 1.00 12.43 118 TYR A O 1
ATOM 928 N N . GLY A 1 122 ? 15.090 -3.290 21.724 1.00 10.92 119 GLY A N 1
ATOM 929 C CA . GLY A 1 122 ? 15.804 -4.367 21.057 1.00 11.64 119 GLY A CA 1
ATOM 930 C C . GLY A 1 122 ? 15.713 -5.634 21.871 1.00 9.98 119 GLY A C 1
ATOM 931 O O . GLY A 1 122 ? 15.062 -5.685 22.938 1.00 10.53 119 GLY A O 1
ATOM 932 N N . VAL A 1 123 ? 16.366 -6.670 21.359 1.00 10.94 120 VAL A N 1
ATOM 933 C CA . VAL A 1 123 ? 16.308 -7.995 21.979 1.00 11.07 120 VAL A CA 1
ATOM 934 C C . VAL A 1 123 ? 17.722 -8.505 22.136 1.00 10.66 120 VAL A C 1
ATOM 935 O O . VAL A 1 123 ? 18.476 -8.562 21.149 1.00 10.77 120 VAL A O 1
ATOM 939 N N . GLU A 1 124 ? 18.083 -8.884 23.368 1.00 11.27 121 GLU A N 1
ATOM 940 C CA . GLU A 1 124 ? 19.340 -9.569 23.602 1.00 10.72 121 GLU A CA 1
ATOM 941 C C . GLU A 1 124 ? 19.071 -11.056 23.824 1.00 10.91 121 GLU A C 1
ATOM 942 O O . GLU A 1 124 ? 18.162 -11.425 24.595 1.00 11.83 121 GLU A O 1
ATOM 948 N N . THR A 1 125 ? 19.825 -11.888 23.108 1.00 11.06 122 THR A N 1
ATOM 949 C CA . THR A 1 125 ? 19.817 -13.331 23.302 1.00 11.20 122 THR A CA 1
ATOM 950 C C . THR A 1 125 ? 21.090 -13.629 24.070 1.00 11.08 122 THR A C 1
ATOM 951 O O . THR A 1 125 ? 22.191 -13.271 23.608 1.00 12.18 122 THR A O 1
ATOM 955 N N . TYR A 1 126 ? 20.945 -14.250 25.251 1.00 11.88 123 TYR A N 1
ATOM 956 C CA . TYR A 1 126 ? 22.078 -14.530 26.138 1.00 12.38 123 TYR A CA 1
ATOM 957 C C . TYR A 1 126 ? 22.729 -15.865 25.782 1.00 12.76 123 TYR A C 1
ATOM 958 O O . TYR A 1 126 ? 22.244 -16.615 24.932 1.00 14.03 123 TYR A O 1
ATOM 967 N N . GLY A 1 127 ? 23.868 -16.149 26.425 1.00 14.01 124 GLY A N 1
ATOM 968 C CA . GLY A 1 127 ? 24.618 -17.354 26.081 1.00 14.48 124 GLY A CA 1
ATOM 969 C C . GLY A 1 127 ? 23.842 -18.641 26.249 1.00 14.24 124 GLY A C 1
ATOM 970 O O . GLY A 1 127 ? 24.085 -19.610 25.535 1.00 18.26 124 GLY A O 1
ATOM 971 N N . ASP A 1 128 ? 22.922 -18.689 27.197 1.00 12.79 125 ASP A N 1
ATOM 972 C CA . ASP A 1 128 ? 22.110 -19.873 27.394 1.00 12.92 125 ASP A CA 1
ATOM 973 C C . ASP A 1 128 ? 20.914 -19.979 26.461 1.00 13.21 125 ASP A C 1
ATOM 974 O O . ASP A 1 128 ? 20.204 -20.986 26.515 1.00 14.98 125 ASP A O 1
ATOM 979 N N . GLY A 1 129 ? 20.684 -18.987 25.597 1.00 13.14 126 GLY A N 1
ATOM 980 C CA . GLY A 1 129 ? 19.564 -18.971 24.688 1.00 13.17 126 GLY A CA 1
ATOM 981 C C . GLY A 1 129 ? 18.345 -18.239 25.192 1.00 12.62 126 GLY A C 1
ATOM 982 O O . GLY A 1 129 ? 17.384 -18.087 24.437 1.00 15.19 126 GLY A O 1
ATOM 983 N N . GLY A 1 130 ? 18.339 -17.789 26.451 1.00 11.44 127 GLY A N 1
ATOM 984 C CA . GLY A 1 130 ? 17.238 -16.985 26.941 1.00 11.73 127 GLY A CA 1
ATOM 985 C C . GLY A 1 130 ? 17.363 -15.562 26.426 1.00 10.77 127 GLY A C 1
ATOM 986 O O . GLY A 1 130 ? 18.344 -15.172 25.784 1.00 11.85 127 GLY A O 1
ATOM 987 N N . THR A 1 131 ? 16.357 -14.738 26.725 1.00 10.62 128 THR A N 1
ATOM 988 C CA . THR A 1 131 ? 16.277 -13.410 26.099 1.00 11.00 128 THR A CA 1
ATOM 989 C C . THR A 1 131 ? 15.818 -12.334 27.067 1.00 9.74 128 THR A C 1
ATOM 990 O O . THR A 1 131 ? 15.152 -12.594 28.090 1.00 10.09 128 THR A O 1
ATOM 994 N N . TYR A 1 132 ? 16.106 -11.089 26.686 1.00 10.27 129 TYR A N 1
ATOM 995 C CA . TYR A 1 132 ? 15.375 -9.913 27.159 1.00 9.83 129 TYR A CA 1
ATOM 996 C C . TYR A 1 132 ? 14.870 -9.201 25.921 1.00 10.57 129 TYR A C 1
ATOM 997 O O . TYR A 1 132 ? 15.637 -8.956 24.978 1.00 10.94 129 TYR A O 1
ATOM 1006 N N . GLN A 1 133 ? 13.603 -8.804 25.948 1.00 10.48 130 GLN A N 1
ATOM 1007 C CA . GLN A 1 133 ? 12.979 -8.058 24.860 1.00 10.43 130 GLN A CA 1
ATOM 1008 C C . GLN A 1 133 ? 12.326 -6.822 25.457 1.00 10.38 130 GLN A C 1
ATOM 1009 O O . GLN A 1 133 ? 11.550 -6.948 26.407 1.00 12.09 130 GLN A O 1
ATOM 1015 N N . GLY A 1 134 ? 12.578 -5.635 24.889 1.00 10.38 131 GLY A N 1
ATOM 1016 C CA . GLY A 1 134 ? 11.906 -4.456 25.420 1.00 11.21 131 GLY A CA 1
ATOM 1017 C C . GLY A 1 134 ? 12.811 -3.252 25.405 1.00 9.75 131 GLY A C 1
ATOM 1018 O O . GLY A 1 134 ? 13.586 -3.070 24.435 1.00 10.85 131 GLY A O 1
ATOM 1019 N N . GLN A 1 135 ? 12.694 -2.416 26.437 1.00 10.76 132 GLN A N 1
ATOM 1020 C CA . GLN A 1 135 ? 13.357 -1.127 26.426 1.00 10.29 132 GLN A CA 1
ATOM 1021 C C . GLN A 1 135 ? 14.745 -1.200 27.051 1.00 10.68 132 GLN A C 1
ATOM 1022 O O . GLN A 1 135 ? 15.010 -1.946 28.015 1.00 10.80 132 GLN A O 1
ATOM 1028 N N . TRP A 1 136 ? 15.639 -0.354 26.525 1.00 9.87 133 TRP A N 1
ATOM 1029 C CA . TRP A 1 136 ? 17.039 -0.249 26.956 1.00 9.40 133 TRP A CA 1
ATOM 1030 C C . TRP A 1 136 ? 17.352 1.219 27.140 1.00 10.28 133 TRP A C 1
ATOM 1031 O O . TRP A 1 136 ? 16.913 2.053 26.340 1.00 11.40 133 TRP A O 1
ATOM 1042 N N . ALA A 1 137 ? 18.247 1.522 28.086 1.00 10.09 134 ALA A N 1
ATOM 1043 C CA . ALA A 1 137 ? 18.833 2.863 28.196 1.00 11.12 134 ALA A CA 1
ATOM 1044 C C . ALA A 1 137 ? 20.294 2.704 28.593 1.00 11.30 134 ALA A C 1
ATOM 1045 O O . ALA A 1 137 ? 20.600 2.008 29.570 1.00 10.98 134 ALA A O 1
ATOM 1047 N N . GLY A 1 138 ? 21.197 3.330 27.839 1.00 11.49 135 GLY A N 1
ATOM 1048 C CA . GLY A 1 138 ? 22.585 3.375 28.287 1.00 11.87 135 GLY A CA 1
ATOM 1049 C C . GLY A 1 138 ? 23.230 2.003 28.411 1.00 10.93 135 GLY A C 1
ATOM 1050 O O . GLY A 1 138 ? 24.097 1.811 29.270 1.00 12.06 135 GLY A O 1
ATOM 1051 N N . GLY A 1 139 ? 22.812 1.016 27.601 1.00 10.56 136 GLY A N 1
ATOM 1052 C CA . GLY A 1 139 ? 23.342 -0.318 27.691 1.00 10.97 136 GLY A CA 1
ATOM 1053 C C . GLY A 1 139 ? 22.633 -1.227 28.656 1.00 10.57 136 GLY A C 1
ATOM 1054 O O . GLY A 1 139 ? 22.973 -2.404 28.713 1.00 12.72 136 GLY A O 1
ATOM 1055 N N . MET A 1 140 ? 21.618 -0.754 29.355 1.00 10.46 137 MET A N 1
ATOM 1056 C CA . MET A 1 140 ? 20.985 -1.509 30.430 1.00 10.05 137 MET A CA 1
ATOM 1057 C C . MET A 1 140 ? 19.497 -1.726 30.145 1.00 9.44 137 MET A C 1
ATOM 1058 O O . MET A 1 140 ? 18.824 -0.889 29.510 1.00 10.57 137 MET A O 1
ATOM 1063 N N . ARG A 1 141 ? 18.970 -2.874 30.603 1.00 9.47 138 ARG A N 1
ATOM 1064 C CA . ARG A 1 141 ? 17.531 -3.098 30.586 1.00 10.18 138 ARG A CA 1
ATOM 1065 C C . ARG A 1 141 ? 16.920 -2.046 31.488 1.00 9.98 138 ARG A C 1
ATOM 1066 O O . ARG A 1 141 ? 17.271 -1.938 32.665 1.00 10.66 138 ARG A O 1
ATOM 1074 N N . HIS A 1 142 ? 15.994 -1.263 30.948 1.00 10.80 139 HIS A N 1
ATOM 1075 C CA . HIS A 1 142 ? 15.570 -0.053 31.659 1.00 10.77 139 HIS A CA 1
ATOM 1076 C C . HIS A 1 142 ? 14.303 0.466 31.028 1.00 11.46 139 HIS A C 1
ATOM 1077 O O . HIS A 1 142 ? 14.286 0.745 29.826 1.00 12.76 139 HIS A O 1
ATOM 1084 N N . GLY A 1 143 ? 13.235 0.530 31.803 1.00 11.61 140 GLY A N 1
ATOM 1085 C CA . GLY A 1 143 ? 11.908 0.844 31.283 1.00 12.31 140 GLY A CA 1
ATOM 1086 C C . GLY A 1 143 ? 11.038 -0.378 31.451 1.00 13.12 140 GLY A C 1
ATOM 1087 O O . GLY A 1 143 ? 11.016 -0.961 32.525 1.00 18.62 140 GLY A O 1
ATOM 1088 N N . TYR A 1 144 ? 10.281 -0.776 30.445 1.00 11.02 141 TYR A N 1
ATOM 1089 C CA . TYR A 1 144 ? 9.499 -2.001 30.502 1.00 10.75 141 TYR A CA 1
ATOM 1090 C C . TYR A 1 144 ? 10.065 -3.036 29.538 1.00 10.15 141 TYR A C 1
ATOM 1091 O O . TYR A 1 144 ? 10.524 -2.689 28.425 1.00 12.13 141 TYR A O 1
ATOM 1100 N N . GLY A 1 145 ? 10.011 -4.306 29.948 1.00 10.20 142 GLY A N 1
ATOM 1101 C CA . GLY A 1 145 ? 10.451 -5.377 29.076 1.00 10.35 142 GLY A CA 1
ATOM 1102 C C . GLY A 1 145 ? 10.247 -6.728 29.723 1.00 9.32 142 GLY A C 1
ATOM 1103 O O . GLY A 1 145 ? 9.788 -6.834 30.877 1.00 10.67 142 GLY A O 1
ATOM 1104 N N . VAL A 1 146 ? 10.543 -7.749 28.942 1.00 10.35 143 VAL A N 1
ATOM 1105 C CA . VAL A 1 146 ? 10.252 -9.134 29.302 1.00 10.43 143 VAL A CA 1
ATOM 1106 C C . VAL A 1 146 ? 11.535 -9.939 29.305 1.00 9.84 143 VAL A C 1
ATOM 1107 O O . VAL A 1 146 ? 12.277 -9.933 28.301 1.00 10.70 143 VAL A O 1
ATOM 1111 N N . ARG A 1 147 ? 11.775 -10.664 30.401 1.00 10.35 144 ARG A N 1
ATOM 1112 C CA . ARG A 1 147 ? 12.869 -11.639 30.467 1.00 9.96 144 ARG A CA 1
ATOM 1113 C C . ARG A 1 147 ? 12.288 -13.033 30.319 1.00 10.52 144 ARG A C 1
ATOM 1114 O O . ARG A 1 147 ? 11.312 -13.382 31.010 1.00 11.66 144 ARG A O 1
ATOM 1122 N N A GLN A 1 148 ? 12.870 -13.829 29.413 0.61 10.17 145 GLN A N 1
ATOM 1123 N N B GLN A 1 148 ? 12.866 -13.831 29.416 0.39 10.19 145 GLN A N 1
ATOM 1124 C CA A GLN A 1 148 ? 12.466 -15.215 29.221 0.61 10.36 145 GLN A CA 1
ATOM 1125 C CA B GLN A 1 148 ? 12.463 -15.220 29.221 0.39 10.24 145 GLN A CA 1
ATOM 1126 C C A GLN A 1 148 ? 13.654 -16.106 29.543 0.61 10.21 145 GLN A C 1
ATOM 1127 C C B GLN A 1 148 ? 13.656 -16.103 29.549 0.39 10.61 145 GLN A C 1
ATOM 1128 O O A GLN A 1 148 ? 14.669 -16.046 28.845 0.61 11.21 145 GLN A O 1
ATOM 1129 O O B GLN A 1 148 ? 14.682 -16.025 28.867 0.39 11.71 145 GLN A O 1
ATOM 1140 N N . SER A 1 149 ? 13.523 -16.945 30.580 1.00 10.27 146 SER A N 1
ATOM 1141 C CA . SER A 1 149 ? 14.594 -17.887 30.872 1.00 10.30 146 SER A CA 1
ATOM 1142 C C . SER A 1 149 ? 14.527 -19.076 29.926 1.00 10.87 146 SER A C 1
ATOM 1143 O O . SER A 1 149 ? 13.524 -19.281 29.229 1.00 12.23 146 SER A O 1
ATOM 1146 N N . VAL A 1 150 ? 15.591 -19.880 29.934 1.00 10.84 147 VAL A N 1
ATOM 1147 C CA . VAL A 1 150 ? 15.523 -21.263 29.430 1.00 10.78 147 VAL A CA 1
ATOM 1148 C C . VAL A 1 150 ? 15.227 -22.175 30.626 1.00 11.01 147 VAL A C 1
ATOM 1149 O O . VAL A 1 150 ? 15.139 -21.712 31.787 1.00 11.13 147 VAL A O 1
ATOM 1153 N N . PRO A 1 151 ? 15.026 -23.470 30.419 1.00 10.78 148 PRO A N 1
ATOM 1154 C CA . PRO A 1 151 ? 14.773 -24.357 31.562 1.00 11.91 148 PRO A CA 1
ATOM 1155 C C . PRO A 1 151 ? 15.896 -24.226 32.583 1.00 10.43 148 PRO A C 1
ATOM 1156 O O . PRO A 1 151 ? 17.069 -24.082 32.230 1.00 11.05 148 PRO A O 1
ATOM 1160 N N . TYR A 1 152 ? 15.530 -24.318 33.868 1.00 10.84 149 TYR A N 1
ATOM 1161 C CA . TYR A 1 152 ? 16.460 -24.066 34.960 1.00 11.54 149 TYR A CA 1
ATOM 1162 C C . TYR A 1 152 ? 17.735 -24.892 34.839 1.00 10.87 149 TYR A C 1
ATOM 1163 O O . TYR A 1 152 ? 18.827 -24.386 35.102 1.00 11.78 149 TYR A O 1
ATOM 1172 N N . GLY A 1 153 ? 17.626 -26.172 34.459 1.00 11.20 150 GLY A N 1
ATOM 1173 C CA . GLY A 1 153 ? 18.826 -26.985 34.359 1.00 12.27 150 GLY A CA 1
ATOM 1174 C C . GLY A 1 153 ? 19.745 -26.586 33.246 1.00 11.11 150 GLY A C 1
ATOM 1175 O O . GLY A 1 153 ? 20.906 -27.026 33.250 1.00 13.91 150 GLY A O 1
ATOM 1176 N N . MET A 1 154 ? 19.281 -25.750 32.296 1.00 11.69 151 MET A N 1
ATOM 1177 C CA A MET A 1 154 ? 20.127 -25.260 31.222 0.34 13.83 151 MET A CA 1
ATOM 1178 C CA B MET A 1 154 ? 20.101 -25.256 31.203 0.66 12.57 151 MET A CA 1
ATOM 1179 C C . MET A 1 154 ? 20.522 -23.803 31.403 1.00 12.28 151 MET A C 1
ATOM 1180 O O . MET A 1 154 ? 21.328 -23.285 30.621 1.00 16.04 151 MET A O 1
ATOM 1189 N N . ALA A 1 155 ? 19.977 -23.120 32.391 1.00 11.79 152 ALA A N 1
ATOM 1190 C CA . ALA A 1 155 ? 20.170 -21.677 32.518 1.00 10.85 152 ALA A CA 1
ATOM 1191 C C . ALA A 1 155 ? 21.526 -21.368 33.145 1.00 11.01 152 ALA A C 1
ATOM 1192 O O . ALA A 1 155 ? 21.995 -22.090 34.058 1.00 12.18 152 ALA A O 1
ATOM 1194 N N . THR A 1 156 ? 22.144 -20.283 32.704 1.00 10.76 153 THR A N 1
ATOM 1195 C CA . THR A 1 156 ? 23.469 -19.954 33.217 1.00 11.52 153 THR A CA 1
ATOM 1196 C C . THR A 1 156 ? 23.428 -19.693 34.721 1.00 11.82 153 THR A C 1
ATOM 1197 O O . THR A 1 156 ? 22.667 -18.859 35.212 1.00 12.08 153 THR A O 1
ATOM 1201 N N . VAL A 1 157 ? 24.333 -20.343 35.448 1.00 12.39 154 VAL A N 1
ATOM 1202 C CA . VAL A 1 157 ? 24.428 -20.117 36.888 1.00 13.91 154 VAL A CA 1
ATOM 1203 C C . VAL A 1 157 ? 25.163 -18.788 37.113 1.00 15.02 154 VAL A C 1
ATOM 1204 O O . VAL A 1 157 ? 26.365 -18.699 36.880 1.00 18.27 154 VAL A O 1
ATOM 1208 N N . ILE A 1 158 ? 24.458 -17.780 37.615 1.00 16.19 155 ILE A N 1
ATOM 1209 C CA . ILE A 1 158 ? 24.960 -16.424 37.876 1.00 18.35 155 ILE A CA 1
ATOM 1210 C C . ILE A 1 158 ? 24.647 -16.094 39.331 1.00 19.09 155 ILE A C 1
ATOM 1211 O O . ILE A 1 158 ? 23.549 -16.389 39.810 1.00 17.98 155 ILE A O 1
ATOM 1216 N N . ARG A 1 159 ? 25.567 -15.412 40.011 1.00 22.38 156 ARG A N 1
ATOM 1217 C CA . ARG A 1 159 ? 25.356 -15.066 41.419 1.00 23.09 156 ARG A CA 1
ATOM 1218 C C . ARG A 1 159 ? 24.247 -14.034 41.571 1.00 21.54 156 ARG A C 1
ATOM 1219 O O . ARG A 1 159 ? 24.070 -13.138 40.730 1.00 20.99 156 ARG A O 1
ATOM 1221 N N . SER A 1 160 ? 23.449 -14.179 42.621 1.00 22.01 157 SER A N 1
ATOM 1222 C CA . SER A 1 160 ? 22.628 -13.059 43.084 1.00 22.65 157 SER A CA 1
ATOM 1223 C C . SER A 1 160 ? 23.567 -11.953 43.582 1.00 23.31 157 SER A C 1
ATOM 1224 O O . SER A 1 160 ? 24.581 -12.253 44.210 1.00 24.87 157 SER A O 1
ATOM 1227 N N . PRO A 1 161 ? 23.262 -10.660 43.356 1.00 21.69 158 PRO A N 1
ATOM 1228 C CA . PRO A 1 161 ? 22.012 -10.094 42.890 1.00 20.64 158 PRO A CA 1
ATOM 1229 C C . PRO A 1 161 ? 22.058 -9.752 41.403 1.00 18.02 158 PRO A C 1
ATOM 1230 O O . PRO A 1 161 ? 21.172 -9.042 40.966 1.00 20.41 158 PRO A O 1
ATOM 1234 N N . LEU A 1 162 ? 23.026 -10.251 40.634 1.00 17.45 159 LEU A N 1
ATOM 1235 C CA . LEU A 1 162 ? 23.056 -9.919 39.205 1.00 19.36 159 LEU A CA 1
ATOM 1236 C C . LEU A 1 162 ? 22.108 -10.763 38.372 1.00 16.49 159 LEU A C 1
ATOM 1237 O O . LEU A 1 162 ? 21.750 -10.373 37.244 1.00 18.01 159 LEU A O 1
ATOM 1242 N N . ARG A 1 163 ? 21.723 -11.922 38.874 1.00 13.74 160 ARG A N 1
ATOM 1243 C CA . ARG A 1 163 ? 20.910 -12.832 38.079 1.00 12.15 160 ARG A CA 1
ATOM 1244 C C . ARG A 1 163 ? 19.526 -12.261 37.852 1.00 11.62 160 ARG A C 1
ATOM 1245 O O . ARG A 1 163 ? 18.955 -11.665 38.752 1.00 11.89 160 ARG A O 1
ATOM 1253 N N . THR A 1 164 ? 18.984 -12.444 36.638 1.00 10.62 161 THR A N 1
ATOM 1254 C CA . THR A 1 164 ? 17.710 -11.819 36.265 1.00 10.73 161 THR A CA 1
ATOM 1255 C C . THR A 1 164 ? 16.677 -12.777 35.724 1.00 10.19 161 THR A C 1
ATOM 1256 O O . THR A 1 164 ? 15.549 -12.330 35.485 1.00 10.65 161 THR A O 1
ATOM 1260 N N . ASP A 1 165 ? 17.022 -14.056 35.504 1.00 10.11 265 ASP A N 1
ATOM 1261 C CA . ASP A 1 165 ? 16.085 -15.004 34.905 1.00 10.53 265 ASP A CA 1
ATOM 1262 C C . ASP A 1 165 ? 15.228 -15.725 35.937 1.00 10.07 265 ASP A C 1
ATOM 1263 O O . ASP A 1 165 ? 14.014 -15.870 35.709 1.00 12.21 265 ASP A O 1
ATOM 1268 N N . PHE A 1 166 ? 15.803 -16.185 37.047 1.00 10.86 266 PHE A N 1
ATOM 1269 C CA . PHE A 1 166 ? 15.084 -16.830 38.151 1.00 11.91 266 PHE A CA 1
ATOM 1270 C C . PHE A 1 166 ? 15.386 -15.984 39.385 1.00 12.50 266 PHE A C 1
ATOM 1271 O O . PHE A 1 166 ? 16.545 -15.936 39.845 1.00 12.77 266 PHE A O 1
ATOM 1279 N N . CYS A 1 167 ? 14.361 -15.336 39.934 1.00 12.48 267 CYS A N 1
ATOM 1280 C CA . CYS A 1 167 ? 14.580 -14.401 41.034 1.00 13.29 267 CYS A CA 1
ATOM 1281 C C . CYS A 1 167 ? 13.515 -14.582 42.112 1.00 14.97 267 CYS A C 1
ATOM 1282 O O . CYS A 1 167 ? 12.364 -14.176 41.875 1.00 16.45 267 CYS A O 1
ATOM 1285 N N . PRO A 1 168 ? 13.829 -15.164 43.307 1.00 14.62 268 PRO A N 1
ATOM 1286 C CA . PRO A 1 168 ? 15.125 -15.740 43.670 1.00 13.65 268 PRO A CA 1
ATOM 1287 C C . PRO A 1 168 ? 15.245 -17.174 43.224 1.00 13.98 268 PRO A C 1
ATOM 1288 O O . PRO A 1 168 ? 14.248 -17.842 42.867 1.00 14.89 268 PRO A O 1
ATOM 1292 N N . VAL A 1 169 ? 16.479 -17.658 43.232 1.00 14.48 269 VAL A N 1
ATOM 1293 C CA . VAL A 1 169 ? 16.745 -19.079 43.025 1.00 14.56 269 VAL A CA 1
ATOM 1294 C C . VAL A 1 169 ? 16.448 -19.771 44.361 1.00 12.54 269 VAL A C 1
ATOM 1295 O O . VAL A 1 169 ? 17.153 -19.554 45.356 1.00 14.57 269 VAL A O 1
ATOM 1299 N N . GLU A 1 170 ? 15.348 -20.521 44.411 1.00 13.51 270 GLU A N 1
ATOM 1300 C CA . GLU A 1 170 ? 14.936 -21.233 45.628 1.00 12.49 270 GLU A CA 1
ATOM 1301 C C . GLU A 1 170 ? 14.313 -22.568 45.202 1.00 12.57 270 GLU A C 1
ATOM 1302 O O . GLU A 1 170 ? 14.386 -22.967 44.019 1.00 14.14 270 GLU A O 1
ATOM 1308 N N . ASP A 1 171 ? 13.711 -23.273 46.157 1.00 12.63 271 ASP A N 1
ATOM 1309 C CA . ASP A 1 171 ? 13.453 -24.684 45.939 1.00 12.82 271 ASP A CA 1
ATOM 1310 C C . ASP A 1 171 ? 12.179 -24.993 45.201 1.00 12.54 271 ASP A C 1
ATOM 1311 O O . ASP A 1 171 ? 11.930 -26.172 44.961 1.00 17.00 271 ASP A O 1
ATOM 1316 N N . HIS A 1 172 ? 11.398 -23.995 44.780 1.00 12.91 272 HIS A N 1
ATOM 1317 C CA . HIS A 1 172 ? 10.234 -24.236 43.910 1.00 14.12 272 HIS A CA 1
ATOM 1318 C C . HIS A 1 172 ? 10.673 -24.213 42.444 1.00 13.97 272 HIS A C 1
ATOM 1319 O O . HIS A 1 172 ? 10.229 -23.398 41.633 1.00 14.42 272 HIS A O 1
ATOM 1326 N N . VAL A 1 173 ? 11.537 -25.170 42.106 1.00 15.18 273 VAL A N 1
ATOM 1327 C CA . VAL A 1 173 ? 12.082 -25.289 40.757 1.00 14.74 273 VAL A CA 1
ATOM 1328 C C . VAL A 1 173 ? 12.506 -26.736 40.539 1.00 15.01 273 VAL A C 1
ATOM 1329 O O . VAL A 1 173 ? 12.817 -27.476 41.497 1.00 16.81 273 VAL A O 1
ATOM 1333 N N . ASP A 1 174 ? 12.493 -27.155 39.273 1.00 14.63 274 ASP A N 1
ATOM 1334 C CA . ASP A 1 174 ? 13.106 -28.409 38.861 1.00 14.74 274 ASP A CA 1
ATOM 1335 C C . ASP A 1 174 ? 13.885 -28.121 37.574 1.00 12.66 274 ASP A C 1
ATOM 1336 O O . ASP A 1 174 ? 13.857 -26.996 37.041 1.00 12.89 274 ASP A O 1
ATOM 1341 N N . ALA A 1 175 ? 14.576 -29.132 37.045 1.00 13.92 275 ALA A N 1
ATOM 1342 C CA . ALA A 1 175 ? 15.440 -28.911 35.873 1.00 13.73 275 ALA A CA 1
ATOM 1343 C C . ALA A 1 175 ? 14.663 -28.374 34.676 1.00 12.61 275 ALA A C 1
ATOM 1344 O O . ALA A 1 175 ? 15.254 -27.721 33.800 1.00 13.19 275 ALA A O 1
ATOM 1346 N N . THR A 1 176 ? 13.360 -28.649 34.602 1.00 12.72 276 THR A N 1
ATOM 1347 C CA . THR A 1 176 ? 12.584 -28.229 33.436 1.00 12.74 276 THR A CA 1
ATOM 1348 C C . THR A 1 176 ? 11.943 -26.851 33.587 1.00 12.46 276 THR A C 1
ATOM 1349 O O . THR A 1 176 ? 11.424 -26.311 32.603 1.00 14.91 276 THR A O 1
ATOM 1353 N N . THR A 1 177 ? 11.966 -26.251 34.781 1.00 11.81 277 THR A N 1
ATOM 1354 C CA . THR A 1 177 ? 11.135 -25.078 35.002 1.00 11.33 277 THR A CA 1
ATOM 1355 C C . THR A 1 177 ? 11.676 -23.880 34.231 1.00 10.40 277 THR A C 1
ATOM 1356 O O . THR A 1 177 ? 12.879 -23.612 34.244 1.00 12.16 277 THR A O 1
ATOM 1360 N N . THR A 1 178 ? 10.783 -23.125 33.604 1.00 10.98 278 THR A N 1
ATOM 1361 C CA . THR A 1 178 ? 11.154 -21.818 33.062 1.00 11.28 278 THR A CA 1
ATOM 1362 C C . THR A 1 178 ? 10.502 -20.711 33.893 1.00 10.92 278 THR A C 1
ATOM 1363 O O . THR A 1 178 ? 9.495 -20.921 34.583 1.00 11.90 278 THR A O 1
ATOM 1367 N N . GLU A 1 179 ? 11.054 -19.508 33.773 1.00 11.16 279 GLU A N 1
ATOM 1368 C CA . GLU A 1 179 ? 10.544 -18.306 34.420 1.00 10.94 279 GLU A CA 1
ATOM 1369 C C . GLU A 1 179 ? 10.477 -17.181 33.400 1.00 10.79 279 GLU A C 1
ATOM 1370 O O . GLU A 1 179 ? 11.422 -16.973 32.627 1.00 11.85 279 GLU A O 1
ATOM 1376 N N . THR A 1 180 ? 9.399 -16.404 33.468 1.00 10.79 280 THR A N 1
ATOM 1377 C CA . THR A 1 180 ? 9.217 -15.176 32.695 1.00 11.65 280 THR A CA 1
ATOM 1378 C C . THR A 1 180 ? 9.003 -14.036 33.662 1.00 11.64 280 THR A C 1
ATOM 1379 O O . THR A 1 180 ? 8.248 -14.178 34.610 1.00 15.88 280 THR A O 1
ATOM 1383 N N . TYR A 1 181 ? 9.633 -12.894 33.389 1.00 10.62 281 TYR A N 1
ATOM 1384 C CA . TYR A 1 181 ? 9.355 -11.660 34.128 1.00 10.47 281 TYR A CA 1
ATOM 1385 C C . TYR A 1 181 ? 8.845 -10.638 33.129 1.00 10.74 281 TYR A C 1
ATOM 1386 O O . TYR A 1 181 ? 9.481 -10.421 32.091 1.00 11.68 281 TYR A O 1
ATOM 1395 N N . MET A 1 182 ? 7.697 -10.025 33.427 1.00 11.13 282 MET A N 1
ATOM 1396 C CA . MET A 1 182 ? 7.115 -8.985 32.589 1.00 10.68 282 MET A CA 1
ATOM 1397 C C . MET A 1 182 ? 6.847 -7.779 33.457 1.00 10.48 282 MET A C 1
ATOM 1398 O O . MET A 1 182 ? 6.045 -7.867 34.394 1.00 11.83 282 MET A O 1
ATOM 1403 N N . GLY A 1 183 ? 7.535 -6.671 33.183 1.00 10.98 283 GLY A N 1
ATOM 1404 C CA . GLY A 1 183 ? 7.310 -5.515 34.048 1.00 11.84 283 GLY A CA 1
ATOM 1405 C C . GLY A 1 183 ? 8.428 -4.505 33.919 1.00 10.13 283 GLY A C 1
ATOM 1406 O O . GLY A 1 183 ? 9.045 -4.361 32.849 1.00 11.59 283 GLY A O 1
ATOM 1407 N N . GLU A 1 184 ? 8.656 -3.779 35.011 1.00 10.83 284 GLU A N 1
ATOM 1408 C CA . GLU A 1 184 ? 9.576 -2.657 34.991 1.00 10.88 284 GLU A CA 1
ATOM 1409 C C . GLU A 1 184 ? 11.005 -3.092 35.327 1.00 10.95 284 GLU A C 1
ATOM 1410 O O . GLU A 1 184 ? 11.250 -4.005 36.135 1.00 10.82 284 GLU A O 1
ATOM 1416 N N . TRP A 1 185 ? 11.959 -2.380 34.721 1.00 10.47 285 TRP A N 1
ATOM 1417 C CA . TRP A 1 185 ? 13.385 -2.565 34.933 1.00 10.30 285 TRP A CA 1
ATOM 1418 C C . TRP A 1 185 ? 14.000 -1.204 35.191 1.00 10.36 285 TRP A C 1
ATOM 1419 O O . TRP A 1 185 ? 13.583 -0.193 34.592 1.00 11.26 285 TRP A O 1
ATOM 1430 N N . LYS A 1 186 ? 15.003 -1.169 36.062 1.00 10.82 286 LYS A N 1
ATOM 1431 C CA . LYS A 1 186 ? 15.778 0.051 36.274 1.00 11.67 286 LYS A CA 1
ATOM 1432 C C . LYS A 1 186 ? 17.235 -0.359 36.345 1.00 11.79 286 LYS A C 1
ATOM 1433 O O . LYS A 1 186 ? 17.584 -1.228 37.138 1.00 11.74 286 LYS A O 1
ATOM 1439 N N . ASN A 1 187 ? 18.090 0.276 35.552 1.00 11.38 287 ASN A N 1
ATOM 1440 C CA . ASN A 1 187 ? 19.555 0.036 35.675 1.00 11.48 287 ASN A CA 1
ATOM 1441 C C . ASN A 1 187 ? 19.881 -1.455 35.574 1.00 10.82 287 ASN A C 1
ATOM 1442 O O . ASN A 1 187 ? 20.688 -1.908 36.383 1.00 12.04 287 ASN A O 1
ATOM 1447 N N . ASP A 1 188 ? 19.251 -2.177 34.648 1.00 11.13 288 ASP A N 1
ATOM 1448 C CA . ASP A 1 188 ? 19.580 -3.602 34.353 1.00 11.09 288 ASP A CA 1
ATOM 1449 C C . ASP A 1 188 ? 18.949 -4.585 35.346 1.00 10.65 288 ASP A C 1
ATOM 1450 O O . ASP A 1 188 ? 19.236 -5.769 35.220 1.00 13.80 288 ASP A O 1
ATOM 1455 N N . LYS A 1 189 ? 18.097 -4.109 36.255 1.00 11.10 289 LYS A N 1
ATOM 1456 C CA . LYS A 1 189 ? 17.517 -4.989 37.299 1.00 10.79 289 LYS A CA 1
ATOM 1457 C C . LYS A 1 189 ? 15.995 -4.893 37.344 1.00 10.15 289 LYS A C 1
ATOM 1458 O O . LYS A 1 189 ? 15.462 -3.834 37.035 1.00 11.53 289 LYS A O 1
ATOM 1464 N N . ARG A 1 190 ? 15.343 -5.994 37.707 1.00 9.52 290 ARG A N 1
ATOM 1465 C CA . ARG A 1 190 ? 13.908 -5.917 37.965 1.00 9.95 290 ARG A CA 1
ATOM 1466 C C . ARG A 1 190 ? 13.694 -4.903 39.089 1.00 10.06 290 ARG A C 1
ATOM 1467 O O . ARG A 1 190 ? 14.326 -4.990 40.150 1.00 11.58 290 ARG A O 1
ATOM 1475 N N . ASN A 1 191 ? 12.835 -3.921 38.851 1.00 10.77 291 ASN A N 1
ATOM 1476 C CA . ASN A 1 191 ? 12.674 -2.824 39.792 1.00 12.12 291 ASN A CA 1
ATOM 1477 C C . ASN A 1 191 ? 11.384 -2.107 39.463 1.00 13.12 291 ASN A C 1
ATOM 1478 O O . ASN A 1 191 ? 11.199 -1.669 38.326 1.00 15.87 291 ASN A O 1
ATOM 1483 N N . GLY A 1 192 ? 10.520 -1.946 40.464 1.00 13.11 292 GLY A N 1
ATOM 1484 C CA . GLY A 1 192 ? 9.204 -1.369 40.268 1.00 13.33 292 GLY A CA 1
ATOM 1485 C C . GLY A 1 192 ? 8.160 -2.467 40.241 1.00 13.82 292 GLY A C 1
ATOM 1486 O O . GLY A 1 192 ? 8.304 -3.514 40.892 1.00 15.15 292 GLY A O 1
ATOM 1487 N N . PHE A 1 193 ? 7.116 -2.276 39.466 1.00 13.14 293 PHE A N 1
ATOM 1488 C CA . PHE A 1 193 ? 6.041 -3.255 39.383 1.00 13.00 293 PHE A CA 1
ATOM 1489 C C . PHE A 1 193 ? 6.358 -4.292 38.320 1.00 11.83 293 PHE A C 1
ATOM 1490 O O . PHE A 1 193 ? 6.830 -3.9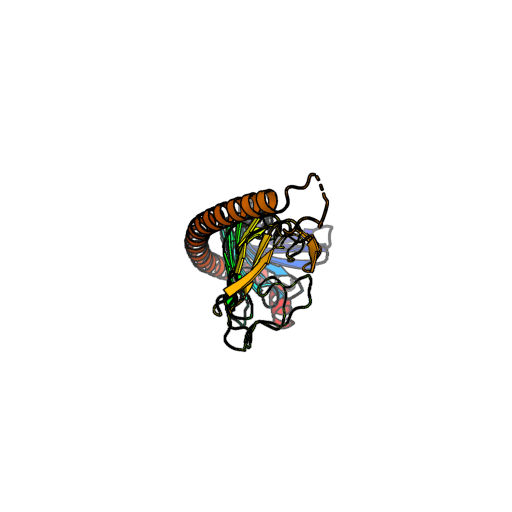67 37.219 1.00 12.13 293 PHE A O 1
ATOM 1498 N N . GLY A 1 194 ? 6.042 -5.552 38.626 1.00 11.62 294 GLY A N 1
ATOM 1499 C CA . GLY A 1 194 ? 6.217 -6.578 37.610 1.00 11.06 294 GLY A CA 1
ATOM 1500 C C . GLY A 1 194 ? 5.682 -7.918 38.071 1.00 11.46 294 GLY A C 1
ATOM 1501 O O . GLY A 1 194 ? 5.492 -8.163 39.289 1.00 12.14 294 GLY A O 1
ATOM 1502 N N . VAL A 1 195 ? 5.488 -8.804 37.091 1.00 11.55 295 VAL A N 1
ATOM 1503 C CA . VAL A 1 195 ? 4.965 -10.142 37.327 1.00 11.85 295 VAL A CA 1
ATOM 1504 C C . VAL A 1 195 ? 6.035 -11.153 36.936 1.00 11.15 295 VAL A C 1
ATOM 1505 O O . VAL A 1 195 ? 6.544 -11.135 35.805 1.00 12.04 295 VAL A O 1
ATOM 1509 N N . SER A 1 196 ? 6.361 -12.066 37.839 1.00 11.60 296 SER A N 1
ATOM 1510 C CA A SER A 1 196 ? 7.175 -13.211 37.458 0.70 10.79 296 SER A CA 1
ATOM 1511 C CA B SER A 1 196 ? 7.194 -13.211 37.512 0.30 12.47 296 SER A CA 1
ATOM 1512 C C . SER A 1 196 ? 6.317 -14.456 37.513 1.00 12.41 296 SER A C 1
ATOM 1513 O O . SER A 1 196 ? 5.452 -14.600 38.386 1.00 14.81 296 SER A O 1
ATOM 1518 N N . GLU A 1 197 ? 6.508 -15.335 36.546 1.00 12.03 297 GLU A N 1
ATOM 1519 C CA . GLU A 1 197 ? 5.710 -16.553 36.544 1.00 13.81 297 GLU A CA 1
ATOM 1520 C C . GLU A 1 197 ? 6.585 -17.705 36.083 1.00 12.52 297 GLU A C 1
ATOM 1521 O O . GLU A 1 197 ? 7.394 -17.552 35.144 1.00 13.59 297 GLU A O 1
ATOM 1527 N N . ARG A 1 198 ? 6.443 -18.848 36.758 1.00 12.40 298 ARG A N 1
ATOM 1528 C CA . ARG A 1 198 ? 7.180 -20.049 36.393 1.00 12.93 298 ARG A CA 1
ATOM 1529 C C . ARG A 1 198 ? 6.253 -21.082 35.774 1.00 13.27 298 ARG A C 1
ATOM 1530 O O . ARG A 1 198 ? 5.052 -21.133 36.082 1.00 14.43 298 ARG A O 1
ATOM 1538 N N . SER A 1 199 ? 6.844 -21.994 35.009 1.00 12.72 299 SER A N 1
ATOM 1539 C CA . SER A 1 199 ? 6.056 -23.027 34.350 1.00 13.36 299 SER A CA 1
ATOM 1540 C C . SER A 1 199 ? 5.491 -24.072 35.304 1.00 13.51 299 SER A C 1
ATOM 1541 O O . SER A 1 199 ? 4.648 -24.852 34.877 1.00 16.60 299 SER A O 1
ATOM 1544 N N . ASN A 1 200 ? 5.888 -24.082 36.567 1.00 12.76 300 ASN A N 1
ATOM 1545 C CA . ASN A 1 200 ? 5.286 -24.938 37.571 1.00 13.87 300 ASN A CA 1
ATOM 1546 C C . ASN A 1 200 ? 4.119 -24.272 38.298 1.00 14.92 300 ASN A C 1
ATOM 1547 O O . ASN A 1 200 ? 3.571 -24.857 39.249 1.00 17.02 300 ASN A O 1
ATOM 1552 N N . GLY A 1 201 ? 3.710 -23.069 37.883 1.00 15.48 301 GLY A N 1
ATOM 1553 C CA . GLY A 1 201 ? 2.567 -22.402 38.495 1.00 17.20 301 GLY A CA 1
ATOM 1554 C C . GLY A 1 201 ? 2.950 -21.362 39.526 1.00 16.23 301 GLY A C 1
ATOM 1555 O O . GLY A 1 201 ? 2.097 -20.564 39.943 1.00 19.10 301 GLY A O 1
ATOM 1556 N N . MET A 1 202 ? 4.204 -21.298 39.945 1.00 14.91 302 MET A N 1
ATOM 1557 C CA . MET A 1 202 ? 4.568 -20.229 40.871 1.00 14.12 302 MET A CA 1
ATOM 1558 C C . MET A 1 202 ? 4.442 -18.875 40.180 1.00 13.53 302 MET A C 1
ATOM 1559 O O . MET A 1 202 ? 4.781 -18.725 38.991 1.00 16.46 302 MET A O 1
ATOM 1564 N N . LYS A 1 203 ? 4.003 -17.867 40.924 1.00 12.50 303 LYS A N 1
ATOM 1565 C CA . LYS A 1 203 ? 3.861 -16.534 40.349 1.00 13.65 303 LYS A CA 1
ATOM 1566 C C . LYS A 1 203 ? 4.028 -15.508 41.457 1.00 13.54 303 LYS A C 1
ATOM 1567 O O . LYS A 1 203 ? 3.540 -15.700 42.593 1.00 17.73 303 LYS A O 1
ATOM 1573 N N . TYR A 1 204 ? 4.706 -14.409 41.151 1.00 12.03 304 TYR A N 1
ATOM 1574 C CA . TYR A 1 204 ? 4.723 -13.261 42.044 1.00 11.97 304 TYR A CA 1
ATOM 1575 C C . TYR A 1 204 ? 4.195 -12.056 41.291 1.00 11.93 304 TYR A C 1
ATOM 1576 O O . TYR A 1 204 ? 4.612 -11.769 40.158 1.00 13.10 304 TYR A O 1
ATOM 1585 N N . GLU A 1 205 ? 3.283 -11.335 41.924 1.00 12.19 305 GLU A N 1
ATOM 1586 C CA . GLU A 1 205 ? 2.797 -10.071 41.397 1.00 12.97 305 GLU A CA 1
ATOM 1587 C C . GLU A 1 205 ? 3.018 -9.004 42.455 1.00 12.36 305 GLU A C 1
ATOM 1588 O O . GLU A 1 205 ? 2.490 -9.128 43.569 1.00 13.99 305 GLU A O 1
ATOM 1594 N N . GLY A 1 206 ? 3.758 -7.966 42.111 1.00 12.09 306 GLY A N 1
ATOM 1595 C CA . GLY A 1 206 ? 3.965 -6.898 43.081 1.00 12.82 306 GLY A CA 1
ATOM 1596 C C . GLY A 1 206 ? 5.189 -6.061 42.751 1.00 12.19 306 GLY A C 1
ATOM 1597 O O . GLY A 1 206 ? 5.557 -5.890 41.569 1.00 13.69 306 GLY A O 1
ATOM 1598 N N . GLU A 1 207 ? 5.848 -5.615 43.824 1.00 12.67 307 GLU A N 1
ATOM 1599 C CA . GLU A 1 207 ? 6.970 -4.699 43.713 1.00 12.21 307 GLU A CA 1
ATOM 1600 C C . GLU A 1 207 ? 8.316 -5.411 43.827 1.00 12.27 307 GLU A C 1
ATOM 1601 O O . GLU A 1 207 ? 8.475 -6.400 44.566 1.00 12.17 307 GLU A O 1
ATOM 1607 N N . TRP A 1 208 ? 9.293 -4.865 43.099 1.00 11.71 308 TRP A N 1
ATOM 1608 C CA . TRP A 1 208 ? 10.643 -5.408 42.999 1.00 11.40 308 TRP A CA 1
ATOM 1609 C C . TRP A 1 208 ? 11.666 -4.307 43.226 1.00 12.35 308 TRP A C 1
ATOM 1610 O O . TRP A 1 208 ? 11.444 -3.142 42.884 1.00 12.90 308 TRP A O 1
ATOM 1621 N N . ALA A 1 209 ? 12.832 -4.702 43.693 1.00 12.65 309 ALA A N 1
ATOM 1622 C CA . ALA A 1 209 ? 14.009 -3.828 43.688 1.00 13.51 309 ALA A CA 1
ATOM 1623 C C . ALA A 1 209 ? 15.228 -4.722 43.656 1.00 13.26 309 ALA A C 1
ATOM 1624 O O . ALA A 1 209 ? 15.276 -5.732 44.359 1.00 13.63 309 ALA A O 1
ATOM 1626 N N . ASN A 1 210 ? 16.216 -4.357 42.842 1.00 14.04 310 ASN A N 1
ATOM 1627 C CA . ASN A 1 210 ? 17.488 -5.076 42.842 1.00 15.38 310 ASN A CA 1
ATOM 1628 C C . ASN A 1 210 ? 17.303 -6.559 42.527 1.00 13.26 310 ASN A C 1
ATOM 1629 O O . ASN A 1 210 ? 17.991 -7.415 43.086 1.00 14.61 310 ASN A O 1
ATOM 1634 N N . ASN A 1 211 ? 16.367 -6.878 41.620 1.00 11.15 311 ASN A N 1
ATOM 1635 C CA . ASN A 1 211 ? 16.076 -8.265 41.212 1.00 11.69 311 ASN A CA 1
ATOM 1636 C C . ASN A 1 211 ? 15.467 -9.096 42.328 1.00 11.23 311 ASN A C 1
ATOM 1637 O O . ASN A 1 211 ? 15.423 -10.336 42.225 1.00 14.15 311 ASN A O 1
ATOM 1642 N N . LYS A 1 212 ? 14.893 -8.443 43.353 1.00 11.38 312 LYS A N 1
ATOM 1643 C CA . LYS A 1 212 ? 14.274 -9.159 44.461 1.00 11.54 312 LYS A CA 1
ATOM 1644 C C . LYS A 1 212 ? 12.847 -8.664 44.676 1.00 11.61 312 LYS A C 1
ATOM 1645 O O . LYS A 1 212 ? 12.559 -7.485 44.423 1.00 12.21 312 LYS A O 1
ATOM 1651 N N . ARG A 1 213 ? 11.977 -9.530 45.214 1.00 11.92 313 ARG A N 1
ATOM 1652 C CA . ARG A 1 213 ? 10.696 -9.051 45.727 1.00 12.06 313 ARG A CA 1
ATOM 1653 C C . ARG A 1 213 ? 10.974 -8.070 46.853 1.00 12.53 313 ARG A C 1
ATOM 1654 O O . ARG A 1 213 ? 11.700 -8.390 47.802 1.00 13.00 313 ARG A O 1
ATOM 1662 N N . HIS A 1 214 ? 10.401 -6.862 46.759 1.00 12.75 314 HIS A N 1
ATOM 1663 C CA . HIS A 1 214 ? 10.810 -5.813 47.680 1.00 14.04 314 HIS A CA 1
ATOM 1664 C C . HIS A 1 214 ? 9.725 -4.754 47.594 1.00 13.74 314 HIS A C 1
ATOM 1665 O O . HIS A 1 214 ? 9.582 -4.095 46.558 1.00 15.63 314 HIS A O 1
ATOM 1672 N N . GLY A 1 215 ? 8.985 -4.592 48.679 1.00 14.01 315 GLY A N 1
ATOM 1673 C CA . GLY A 1 215 ? 7.757 -3.833 48.694 1.00 14.84 315 GLY A CA 1
ATOM 1674 C C . GLY A 1 215 ? 6.583 -4.788 48.825 1.00 15.36 315 GLY A C 1
ATOM 1675 O O . GLY A 1 215 ? 6.719 -5.928 49.277 1.00 16.28 315 GLY A O 1
ATOM 1676 N N . TYR A 1 216 ? 5.402 -4.328 48.404 1.00 15.49 316 TYR A N 1
ATOM 1677 C CA . TYR A 1 216 ? 4.193 -5.140 48.572 1.00 15.22 316 TYR A CA 1
ATOM 1678 C C . TYR A 1 216 ? 3.974 -6.094 47.403 1.00 13.61 316 TYR A C 1
ATOM 1679 O O . TYR A 1 216 ? 4.224 -5.754 46.234 1.00 14.12 316 TYR A O 1
ATOM 1688 N N . GLY A 1 217 ? 3.510 -7.304 47.713 1.00 13.71 317 GLY A N 1
ATOM 1689 C CA . GLY A 1 217 ? 3.254 -8.243 46.632 1.00 14.38 317 GLY A CA 1
ATOM 1690 C C . GLY A 1 217 ? 2.690 -9.555 47.145 1.00 14.47 317 GLY A C 1
ATOM 1691 O O . GLY A 1 217 ? 2.545 -9.771 48.352 1.00 15.43 317 GLY A O 1
ATOM 1692 N N . CYS A 1 218 ? 2.346 -10.427 46.200 1.00 14.28 318 CYS A N 1
ATOM 1693 C CA . CYS A 1 218 ? 1.788 -11.734 46.512 1.00 15.21 318 CYS A CA 1
ATOM 1694 C C . CYS A 1 218 ? 2.498 -12.802 45.693 1.00 13.91 318 CYS A C 1
ATOM 1695 O O . CYS A 1 218 ? 2.577 -12.698 44.453 1.00 14.20 318 CYS A O 1
ATOM 1698 N N . THR A 1 219 ? 3.001 -13.821 46.372 1.00 13.99 319 THR A N 1
ATOM 1699 C CA . THR A 1 219 ? 3.560 -15.018 45.742 1.00 12.16 319 THR A CA 1
ATOM 1700 C C . THR A 1 219 ? 2.547 -16.139 45.850 1.00 13.72 319 THR A C 1
ATOM 1701 O O . THR A 1 219 ? 2.075 -16.438 46.959 1.00 15.86 319 THR A O 1
ATOM 1705 N N . VAL A 1 220 ? 2.214 -16.772 44.722 1.00 13.57 320 VAL A N 1
ATOM 1706 C CA . VAL A 1 220 ? 1.420 -18.004 44.724 1.00 14.15 320 VAL A CA 1
ATOM 1707 C C . VAL A 1 220 ? 2.372 -19.134 44.391 1.00 13.24 320 VAL A C 1
ATOM 1708 O O . VAL A 1 220 ? 3.137 -19.036 43.428 1.00 14.21 320 VAL A O 1
ATOM 1712 N N . PHE A 1 221 ? 2.354 -20.185 45.203 1.00 14.35 321 PHE A N 1
ATOM 1713 C CA . PHE A 1 221 ? 3.266 -21.293 45.028 1.00 14.93 321 PHE A CA 1
ATOM 1714 C C . PHE A 1 221 ? 2.659 -22.342 44.114 1.00 14.91 321 PHE A C 1
ATOM 1715 O O . PHE A 1 221 ? 1.455 -22.328 43.830 1.00 16.37 321 PHE A O 1
ATOM 1723 N N . PRO A 1 222 ? 3.458 -23.315 43.652 1.00 15.28 322 PRO A N 1
ATOM 1724 C CA . PRO A 1 222 ? 2.897 -24.325 42.725 1.00 16.46 322 PRO A CA 1
ATOM 1725 C C . PRO A 1 222 ? 1.700 -25.059 43.317 1.00 19.62 322 PRO A C 1
ATOM 1726 O O . PRO A 1 222 ? 0.792 -25.448 42.568 1.00 22.98 322 PRO A O 1
ATOM 1730 N N . ASP A 1 223 ? 1.640 -25.226 44.655 1.00 20.38 323 ASP A N 1
ATOM 1731 C CA . ASP A 1 223 ? 0.517 -25.931 45.269 1.00 22.37 323 ASP A CA 1
ATOM 1732 C C . ASP A 1 223 ? -0.710 -25.059 45.461 1.00 22.73 323 ASP A C 1
ATOM 1733 O O . ASP A 1 223 ? -1.711 -25.544 46.004 1.00 24.71 323 ASP A O 1
ATOM 1738 N N . GLY A 1 224 ? -0.659 -23.783 45.052 1.00 21.12 324 GLY A N 1
ATOM 1739 C CA . GLY A 1 224 ? -1.804 -22.900 45.181 1.00 21.83 324 GLY A CA 1
ATOM 1740 C C . GLY A 1 224 ? -1.849 -22.085 46.459 1.00 20.90 324 GLY A C 1
ATOM 1741 O O . GLY A 1 224 ? -2.670 -21.155 46.564 1.00 24.00 324 GLY A O 1
ATOM 1742 N N . SER A 1 225 ? -1.007 -22.394 47.441 1.00 19.62 325 SER A N 1
ATOM 1743 C CA . SER A 1 225 ? -0.942 -21.564 48.642 1.00 19.25 325 SER A CA 1
ATOM 1744 C C . SER A 1 225 ? -0.250 -20.232 48.317 1.00 17.13 325 SER A C 1
ATOM 1745 O O . SER A 1 225 ? 0.404 -20.072 47.276 1.00 18.24 325 SER A O 1
ATOM 1748 N N . LYS A 1 226 ? -0.357 -19.269 49.238 1.00 18.44 326 LYS A N 1
ATOM 1749 C CA . LYS A 1 226 ? 0.114 -17.907 49.012 1.00 17.96 326 LYS A CA 1
ATOM 1750 C C . LYS A 1 226 ? 0.988 -17.405 50.154 1.00 18.28 326 LYS A C 1
ATOM 1751 O O . LYS A 1 226 ? 0.828 -17.808 51.316 1.00 21.34 326 LYS A O 1
ATOM 1757 N N . GLU A 1 227 ? 1.880 -16.491 49.816 1.00 17.31 327 GLU A N 1
ATOM 1758 C CA . GLU A 1 227 ? 2.638 -15.706 50.777 1.00 17.75 327 GLU A CA 1
ATOM 1759 C C . GLU A 1 227 ? 2.503 -14.264 50.315 1.00 18.75 327 GLU A C 1
ATOM 1760 O O . GLU A 1 227 ? 2.840 -13.950 49.168 1.00 20.01 327 GLU A O 1
ATOM 1766 N N . GLU A 1 228 ? 1.945 -13.398 51.147 1.00 17.72 328 GLU A N 1
ATOM 1767 C CA . GLU A 1 228 ? 1.692 -12.049 50.665 1.00 18.65 328 GLU A CA 1
ATOM 1768 C C . GLU A 1 228 ? 1.801 -11.035 51.786 1.00 16.70 328 GLU A C 1
ATOM 1769 O O . GLU A 1 228 ? 1.606 -11.353 52.977 1.00 18.27 328 GLU A O 1
ATOM 1775 N N . GLY A 1 229 ? 2.120 -9.809 51.391 1.00 16.23 329 GLY A N 1
ATOM 1776 C CA . GLY A 1 229 ? 2.368 -8.745 52.353 1.00 16.38 329 GLY A CA 1
ATOM 1777 C C . GLY A 1 229 ? 3.508 -7.867 51.891 1.00 15.70 329 GLY A C 1
ATOM 1778 O O . GLY A 1 229 ? 3.669 -7.633 50.682 1.00 17.04 329 GLY A O 1
ATOM 1779 N N . LYS A 1 230 ? 4.337 -7.420 52.831 1.00 15.50 330 LYS A N 1
ATOM 1780 C CA . LYS A 1 230 ? 5.484 -6.584 52.510 1.00 16.54 330 LYS A CA 1
ATOM 1781 C C . LYS A 1 230 ? 6.741 -7.438 52.542 1.00 15.90 330 LYS A C 1
ATOM 1782 O O . LYS A 1 230 ? 7.018 -8.110 53.535 1.00 16.50 330 LYS A O 1
ATOM 1788 N N . TYR A 1 231 ? 7.493 -7.412 51.446 1.00 15.79 331 TYR A N 1
ATOM 1789 C CA . TYR A 1 231 ? 8.776 -8.086 51.288 1.00 14.59 331 TYR A CA 1
ATOM 1790 C C . TYR A 1 231 ? 9.909 -7.095 51.490 1.00 14.51 331 TYR A C 1
ATOM 1791 O O . TYR A 1 231 ? 9.825 -5.933 51.076 1.00 16.00 331 TYR A O 1
ATOM 1800 N N . LYS A 1 232 ? 11.012 -7.578 52.064 1.00 15.06 332 LYS A N 1
ATOM 1801 C CA . LYS A 1 232 ? 12.268 -6.835 52.092 1.00 15.65 332 LYS A CA 1
ATOM 1802 C C . LYS A 1 232 ? 13.338 -7.792 51.593 1.00 15.96 332 LYS A C 1
ATOM 1803 O O . LYS A 1 232 ? 13.550 -8.849 52.204 1.00 15.68 332 LYS A O 1
ATOM 1809 N N . ASN A 1 233 ? 13.956 -7.474 50.451 1.00 15.10 333 ASN A N 1
ATOM 1810 C CA . ASN A 1 233 ? 15.035 -8.325 49.929 1.00 15.60 333 ASN A CA 1
ATOM 1811 C C . ASN A 1 233 ? 14.628 -9.802 49.885 1.00 14.76 333 ASN A C 1
ATOM 1812 O O . ASN A 1 233 ? 15.357 -10.691 50.337 1.00 16.07 333 ASN A O 1
ATOM 1817 N N . ASN A 1 234 ? 13.474 -10.063 49.262 1.00 13.90 334 ASN A N 1
ATOM 1818 C CA . ASN A 1 234 ? 12.948 -11.403 49.045 1.00 13.19 334 ASN A CA 1
ATOM 1819 C C . ASN A 1 234 ? 12.408 -12.093 50.273 1.00 14.61 334 ASN A C 1
ATOM 1820 O O . ASN A 1 234 ? 11.961 -13.231 50.131 1.00 16.19 334 ASN A O 1
ATOM 1825 N N . ILE A 1 235 ? 12.386 -11.452 51.444 1.00 14.92 335 ILE A N 1
ATOM 1826 C CA . ILE A 1 235 ? 11.874 -12.054 52.675 1.00 16.65 335 ILE A CA 1
ATOM 1827 C C . ILE A 1 235 ? 10.585 -11.346 53.087 1.00 16.53 335 ILE A C 1
ATOM 1828 O O . ILE A 1 235 ? 10.556 -10.122 53.182 1.00 17.47 335 ILE A O 1
ATOM 1833 N N . LEU A 1 236 ? 9.518 -12.100 53.330 1.00 16.52 336 LEU A N 1
ATOM 1834 C CA . LEU A 1 236 ? 8.291 -11.470 53.814 1.00 16.02 336 LEU A CA 1
ATOM 1835 C C . LEU A 1 236 ? 8.512 -10.954 55.228 1.00 18.89 336 LEU A C 1
ATOM 1836 O O . LEU A 1 236 ? 8.859 -11.716 56.128 1.00 22.66 336 LEU A O 1
ATOM 1841 N N . VAL A 1 237 ? 8.313 -9.650 55.416 1.00 18.67 337 VAL A N 1
ATOM 1842 C CA . VAL A 1 237 ? 8.537 -9.016 56.720 1.00 21.41 337 VAL A CA 1
ATOM 1843 C C . VAL A 1 237 ? 7.262 -8.512 57.372 1.00 23.90 337 VAL A C 1
ATOM 1844 O O . VAL A 1 237 ? 7.278 -8.206 58.583 1.00 26.13 337 VAL A O 1
ATOM 1848 N N . ARG A 1 238 ? 6.159 -8.423 56.648 1.00 21.89 338 ARG A N 1
ATOM 1849 C CA . ARG A 1 238 ? 4.876 -8.085 57.250 1.00 22.59 338 ARG A CA 1
ATOM 1850 C C . ARG A 1 238 ? 3.833 -8.872 56.474 1.00 21.14 338 ARG A C 1
ATOM 1851 O O . ARG A 1 238 ? 3.823 -8.798 55.234 1.00 21.65 338 ARG A O 1
ATOM 1859 N N . GLY A 1 239 ? 2.989 -9.626 57.175 1.00 21.46 339 GLY A N 1
ATOM 1860 C CA . GLY A 1 239 ? 1.896 -10.330 56.543 1.00 20.78 339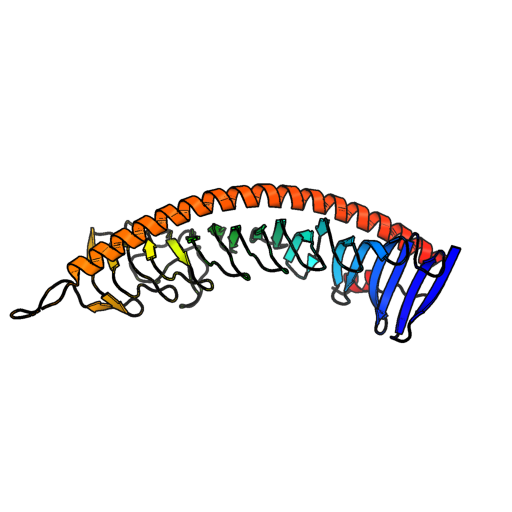 GLY A CA 1
ATOM 1861 C C . GLY A 1 239 ? 0.628 -9.499 56.500 1.00 20.33 339 GLY A C 1
ATOM 1862 O O . GLY A 1 239 ? 0.579 -8.345 56.945 1.00 22.70 339 GLY A O 1
ATOM 1863 N N . ILE A 1 240 ? -0.426 -10.125 55.970 1.00 20.68 340 ILE A N 1
ATOM 1864 C CA . ILE A 1 240 ? -1.741 -9.494 55.850 1.00 22.19 340 ILE A CA 1
ATOM 1865 C C . ILE A 1 240 ? -2.441 -9.409 57.189 1.00 22.15 340 ILE A C 1
ATOM 1866 O O . ILE A 1 240 ? -3.236 -8.501 57.429 1.00 27.09 340 ILE A O 1
ATOM 1871 N N . ARG A 1 241 ? -2.223 -10.379 58.056 1.00 22.61 341 ARG A N 1
ATOM 1872 C CA . ARG A 1 241 ? -3.046 -10.454 59.263 1.00 25.46 341 ARG A CA 1
ATOM 1873 C C . ARG A 1 241 ? -2.732 -9.325 60.208 1.00 29.31 341 ARG A C 1
ATOM 1874 O O . ARG A 1 241 ? -1.570 -8.955 60.385 1.00 32.29 341 ARG A O 1
ATOM 1882 N N . LYS A 1 242 ? -3.779 -8.832 60.874 1.00 31.15 342 LYS A N 1
ATOM 1883 C CA . LYS A 1 242 ? -3.606 -7.869 61.945 1.00 34.25 342 LYS A CA 1
ATOM 1884 C C . LYS A 1 242 ? -3.290 -8.618 63.234 1.00 34.25 342 LYS A C 1
ATOM 1885 O O . LYS A 1 242 ? -3.487 -9.831 63.328 1.00 33.83 342 LYS A O 1
ATOM 1891 N N . GLN A 1 243 ? -2.777 -7.888 64.232 1.00 35.22 343 GLN A N 1
ATOM 1892 C CA . GLN A 1 243 ? -2.568 -8.511 65.530 1.00 36.86 343 GLN A CA 1
ATOM 1893 C C . GLN A 1 243 ? -3.924 -8.788 66.171 1.00 34.41 343 GLN A C 1
ATOM 1894 O O . GLN A 1 243 ? -4.977 -8.342 65.689 1.00 34.94 343 GLN A O 1
ATOM 1896 N N . LEU A 1 244 ? -3.893 -9.528 67.283 1.00 30.43 344 LEU A N 1
ATOM 1897 C CA . LEU A 1 244 ? -5.133 -9.961 67.926 1.00 28.06 344 LEU A CA 1
ATOM 1898 C C . LEU A 1 244 ? -5.993 -8.775 68.349 1.00 27.06 344 LEU A C 1
ATOM 1899 O O . LEU A 1 244 ? -7.201 -8.754 68.106 1.00 28.24 344 LEU A O 1
ATOM 1904 N N . ILE A 1 245 ? -5.397 -7.798 69.016 1.00 26.06 345 ILE A N 1
ATOM 1905 C CA . ILE A 1 245 ? -6.001 -6.491 69.237 1.00 27.50 345 ILE A CA 1
ATOM 1906 C C . ILE A 1 245 ? -5.074 -5.458 68.617 1.00 30.02 345 ILE A C 1
ATOM 1907 O O . ILE A 1 245 ? -4.062 -5.084 69.215 1.00 29.67 345 ILE A O 1
ATOM 1912 N N . PRO A 1 246 ? -5.396 -4.956 67.415 1.00 32.80 346 PRO A N 1
ATOM 1913 C CA . PRO A 1 246 ? -4.567 -4.005 66.648 1.00 37.82 346 PRO A CA 1
ATOM 1914 C C . PRO A 1 246 ? -4.305 -2.657 67.331 1.00 39.65 346 PRO A C 1
ATOM 1915 O O . PRO A 1 246 ? -5.114 -2.213 68.155 1.00 42.26 346 PRO A O 1
ATOM 1919 N N . HIS A 1 249 ? -4.050 1.463 63.091 1.00 58.79 349 HIS A N 1
ATOM 1920 C CA . HIS A 1 249 ? -4.659 0.852 61.917 1.00 59.61 349 HIS A CA 1
ATOM 1921 C C . HIS A 1 249 ? -3.620 0.568 60.834 1.00 59.71 349 HIS A C 1
ATOM 1922 O O . HIS A 1 249 ? -2.708 1.359 60.605 1.00 60.77 349 HIS A O 1
ATOM 1924 N N . THR A 1 250 ? -3.764 -0.578 60.175 1.00 58.13 350 THR A N 1
ATOM 1925 C CA . THR A 1 250 ? -2.872 -0.995 59.102 1.00 55.49 350 THR A CA 1
ATOM 1926 C C . THR A 1 250 ? -3.705 -1.363 57.883 1.00 50.35 350 THR A C 1
ATOM 1927 O O . THR A 1 250 ? -4.885 -1.720 57.993 1.00 51.41 350 THR A O 1
ATOM 1931 N N . LYS A 1 251 ? -3.073 -1.277 56.715 1.00 42.62 351 LYS A N 1
ATOM 1932 C CA . LYS A 1 251 ? -3.743 -1.512 55.441 1.00 37.20 351 LYS A CA 1
ATOM 1933 C C . LYS A 1 251 ? -2.924 -2.422 54.538 1.00 31.61 351 LYS A C 1
ATOM 1934 O O . LYS A 1 251 ? -2.835 -2.186 53.335 1.00 30.78 351 LYS A O 1
ATOM 1936 N N . THR A 1 252 ? -2.304 -3.474 55.089 1.00 29.02 352 THR A N 1
ATOM 1937 C CA . THR A 1 252 ? -1.459 -4.344 54.273 1.00 26.37 352 THR A CA 1
ATOM 1938 C C . THR A 1 252 ? -2.247 -4.998 53.151 1.00 25.96 352 THR A C 1
ATOM 1939 O O . THR A 1 252 ? -1.771 -5.044 52.010 1.00 22.84 352 THR A O 1
ATOM 1943 N N . ARG A 1 253 ? -3.452 -5.508 53.450 1.00 26.26 353 ARG A N 1
ATOM 1944 C CA . ARG A 1 253 ? -4.278 -6.166 52.433 1.00 25.06 353 ARG A CA 1
ATOM 1945 C C . ARG A 1 253 ? -4.515 -5.249 51.236 1.00 24.52 353 ARG A C 1
ATOM 1946 O O . ARG A 1 253 ? -4.368 -5.658 50.078 1.00 24.56 353 ARG A O 1
ATOM 1954 N N . GLU A 1 254 ? -4.870 -3.988 51.498 1.00 25.90 354 GLU A N 1
ATOM 1955 C CA . GLU A 1 254 ? -5.126 -3.033 50.428 1.00 24.60 354 GLU A CA 1
ATOM 1956 C C . GLU A 1 254 ? -3.854 -2.705 49.651 1.00 22.73 354 GLU A C 1
ATOM 1957 O O . GLU A 1 254 ? -3.889 -2.550 48.420 1.00 24.68 354 GLU A O 1
ATOM 1959 N N . LYS A 1 255 ? -2.732 -2.553 50.357 1.00 22.25 355 LYS A N 1
ATOM 1960 C CA . LYS A 1 255 ? -1.474 -2.221 49.695 1.00 22.39 355 LYS A CA 1
ATOM 1961 C C . LYS A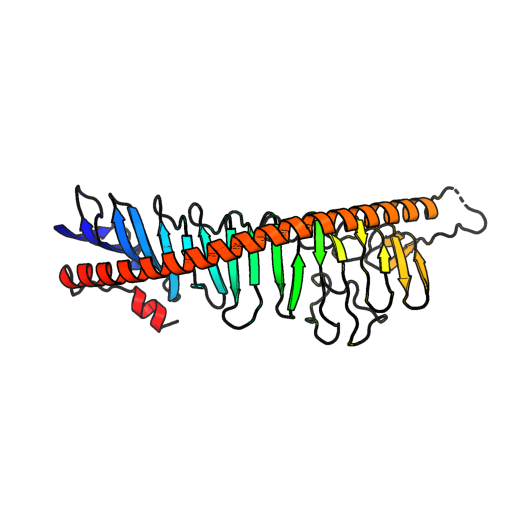 1 255 ? -1.006 -3.363 48.795 1.00 19.63 355 LYS A C 1
ATOM 1962 O O . LYS A 1 255 ? -0.482 -3.126 47.690 1.00 19.41 355 LYS A O 1
ATOM 1968 N N . VAL A 1 256 ? -1.197 -4.611 49.240 1.00 19.38 356 VAL A N 1
ATOM 1969 C CA . VAL A 1 256 ? -0.909 -5.749 48.372 1.00 18.61 356 VAL A CA 1
ATOM 1970 C C . VAL A 1 256 ? -1.802 -5.710 47.127 1.00 18.03 356 VAL A C 1
ATOM 1971 O O . VAL A 1 256 ? -1.339 -5.909 45.996 1.00 18.49 356 VAL A O 1
ATOM 1975 N N . ASP A 1 257 ? -3.094 -5.458 47.311 1.00 19.56 357 ASP A N 1
ATOM 1976 C CA . ASP A 1 257 ? -4.008 -5.453 46.169 1.00 20.85 357 ASP A CA 1
ATOM 1977 C C . ASP A 1 257 ? -3.630 -4.366 45.167 1.00 22.05 357 ASP A C 1
ATOM 1978 O O . ASP A 1 257 ? -3.647 -4.605 43.951 1.00 22.64 357 ASP A O 1
ATOM 1983 N N . ARG A 1 258 ? -3.215 -3.187 45.660 1.00 21.46 358 ARG A N 1
ATOM 1984 C CA . ARG A 1 258 ? -2.786 -2.136 44.741 1.00 21.80 358 ARG A CA 1
ATOM 1985 C C . ARG A 1 258 ? -1.502 -2.518 44.014 1.00 20.14 358 ARG A C 1
ATOM 1986 O O . ARG A 1 258 ? -1.346 -2.215 42.822 1.00 20.74 358 ARG A O 1
ATOM 1994 N N . ALA A 1 259 ? -0.578 -3.186 44.709 1.00 17.96 359 ALA A N 1
ATOM 1995 C CA . ALA A 1 259 ? 0.666 -3.621 44.069 1.00 17.34 359 ALA A CA 1
ATOM 1996 C C . ALA A 1 259 ? 0.413 -4.696 43.029 1.00 16.21 359 ALA A C 1
ATOM 1997 O O . ALA A 1 259 ? 1.081 -4.718 41.986 1.00 16.74 359 ALA A O 1
ATOM 1999 N N . ILE A 1 260 ? -0.527 -5.599 43.282 1.00 16.22 360 ILE A N 1
ATOM 2000 C CA . ILE A 1 260 ? -0.873 -6.590 42.264 1.00 17.33 360 ILE A CA 1
ATOM 2001 C C . ILE A 1 260 ? -1.397 -5.895 41.009 1.00 18.24 360 ILE A C 1
ATOM 2002 O O . ILE A 1 260 ? -1.036 -6.268 39.882 1.00 16.87 360 ILE A O 1
ATOM 2007 N N . GLU A 1 261 ? -2.298 -4.919 41.185 1.00 18.80 361 GLU A N 1
ATOM 2008 C CA . GLU A 1 261 ? -2.821 -4.175 40.039 1.00 20.09 361 GLU A CA 1
ATOM 2009 C C . GLU A 1 261 ? -1.705 -3.468 39.286 1.00 18.30 361 GLU A C 1
ATOM 2010 O O . GLU A 1 261 ? -1.661 -3.514 38.051 1.00 18.36 361 GLU A O 1
ATOM 2016 N N . GLY A 1 262 ? -0.786 -2.813 40.016 1.00 17.30 362 GLY A N 1
ATOM 2017 C CA . GLY A 1 262 ? 0.335 -2.155 39.368 1.00 16.48 362 GLY A CA 1
ATOM 2018 C C . GLY A 1 262 ? 1.195 -3.134 38.596 1.00 13.86 362 GLY A C 1
ATOM 2019 O O . GLY A 1 262 ? 1.633 -2.841 37.479 1.00 15.05 362 GLY A O 1
ATOM 2020 N N . ALA A 1 263 ? 1.436 -4.297 39.171 1.00 14.61 363 ALA A N 1
ATOM 2021 C CA . ALA A 1 263 ? 2.251 -5.314 38.493 1.00 14.37 363 ALA A CA 1
ATOM 2022 C C . ALA A 1 263 ? 1.567 -5.821 37.225 1.00 14.01 363 ALA A C 1
ATOM 2023 O O . ALA A 1 263 ? 2.220 -5.971 36.182 1.00 14.09 363 ALA A O 1
ATOM 2025 N N . GLN A 1 264 ? 0.252 -6.046 37.282 1.00 15.15 364 GLN A N 1
ATOM 2026 C CA . GLN A 1 264 ? -0.448 -6.521 36.094 1.00 15.97 364 GLN A CA 1
ATOM 2027 C C . GLN A 1 264 ? -0.455 -5.456 34.994 1.00 15.47 364 GLN A C 1
ATOM 2028 O O . GLN A 1 264 ? -0.233 -5.770 33.811 1.00 17.68 364 GLN A O 1
ATOM 2034 N N . ARG A 1 265 ? -0.616 -4.179 35.361 1.00 17.04 365 ARG A N 1
ATOM 2035 C CA . ARG A 1 265 ? -0.515 -3.124 34.356 1.00 18.01 365 ARG A CA 1
ATOM 2036 C C . ARG A 1 265 ? 0.896 -3.043 33.760 1.00 14.89 365 ARG A C 1
ATOM 2037 O O . ARG A 1 265 ? 1.056 -2.809 32.548 1.00 17.71 365 ARG A O 1
ATOM 2045 N N . ALA A 1 266 ? 1.931 -3.172 34.607 1.00 14.80 366 ALA A N 1
ATOM 2046 C CA . ALA A 1 266 ? 3.307 -3.116 34.106 1.00 13.78 366 ALA A CA 1
ATOM 2047 C C . ALA A 1 266 ? 3.615 -4.298 33.190 1.00 12.90 366 ALA A C 1
ATOM 2048 O O . ALA A 1 266 ? 4.351 -4.156 32.196 1.00 13.95 366 ALA A O 1
ATOM 2050 N N . ALA A 1 267 ? 3.066 -5.477 33.503 1.00 13.72 367 ALA A N 1
ATOM 2051 C CA . ALA A 1 267 ? 3.286 -6.646 32.641 1.00 13.34 367 ALA A CA 1
ATOM 2052 C C . ALA A 1 267 ? 2.651 -6.427 31.260 1.00 14.12 367 ALA A C 1
ATOM 2053 O O . ALA A 1 267 ? 3.248 -6.753 30.217 1.00 14.59 367 ALA A O 1
ATOM 2055 N N . ALA A 1 268 ? 1.455 -5.811 31.233 1.00 14.74 368 ALA A N 1
ATOM 2056 C CA . ALA A 1 268 ? 0.817 -5.498 29.958 1.00 16.49 368 ALA A CA 1
ATOM 2057 C C . ALA A 1 268 ? 1.636 -4.471 29.190 1.00 15.44 368 ALA A C 1
ATOM 2058 O O . ALA A 1 268 ? 1.828 -4.600 27.971 1.00 15.79 368 ALA A O 1
ATOM 2060 N N . MET A 1 269 ? 2.147 -3.448 29.885 1.00 14.96 369 MET A N 1
ATOM 2061 C CA . MET A 1 269 ? 3.003 -2.471 29.216 1.00 15.50 369 MET A CA 1
ATOM 2062 C C . MET A 1 269 ? 4.269 -3.128 28.667 1.00 14.48 369 MET A C 1
ATOM 2063 O O . MET A 1 269 ? 4.708 -2.817 27.552 1.00 15.51 369 MET A O 1
ATOM 2068 N N . ALA A 1 270 ? 4.865 -4.050 29.435 1.00 13.47 370 ALA A N 1
ATOM 2069 C CA . ALA A 1 270 ? 6.059 -4.733 28.949 1.00 12.45 370 ALA A CA 1
ATOM 2070 C C . ALA A 1 270 ? 5.761 -5.515 27.661 1.00 13.26 370 ALA A C 1
ATOM 2071 O O . ALA A 1 270 ? 6.577 -5.528 26.713 1.00 14.22 370 ALA A O 1
ATOM 2073 N N . ARG A 1 271 ? 4.577 -6.158 27.589 1.00 13.86 371 ARG A N 1
ATOM 2074 C CA . ARG A 1 271 ? 4.242 -6.873 26.362 1.00 16.10 371 ARG A CA 1
ATOM 2075 C C . ARG A 1 271 ? 4.131 -5.919 25.172 1.00 16.42 371 ARG A C 1
ATOM 2076 O O . ARG A 1 271 ? 4.559 -6.256 24.061 1.00 18.06 371 ARG A O 1
ATOM 2084 N N . THR A 1 272 ? 3.589 -4.712 25.387 1.00 15.71 372 THR A N 1
ATOM 2085 C CA . THR A 1 272 ? 3.553 -3.685 24.335 1.00 16.57 372 THR A CA 1
ATOM 2086 C C . THR A 1 272 ? 4.963 -3.311 23.882 1.00 15.61 372 THR A C 1
ATOM 2087 O O . THR A 1 272 ? 5.237 -3.164 22.670 1.00 18.12 372 THR A O 1
ATOM 2091 N N . LYS A 1 273 ? 5.893 -3.191 24.833 1.00 15.32 373 LYS A N 1
ATOM 2092 C CA . LYS A 1 273 ? 7.254 -2.831 24.461 1.00 15.71 373 LYS A CA 1
ATOM 2093 C C . LYS A 1 273 ? 7.984 -3.955 23.728 1.00 15.11 373 LYS A C 1
ATOM 2094 O O . LYS A 1 273 ? 8.868 -3.672 22.901 1.00 16.54 373 LYS A O 1
ATOM 2100 N N . VAL A 1 274 ? 7.645 -5.218 24.015 1.00 15.10 374 VAL A N 1
ATOM 2101 C CA . VAL A 1 274 ? 8.179 -6.344 23.255 1.00 15.89 374 VAL A CA 1
ATOM 2102 C C . VAL A 1 274 ? 7.810 -6.244 21.779 1.00 14.76 374 VAL A C 1
ATOM 2103 O O . VAL A 1 274 ? 8.639 -6.513 20.891 1.00 15.46 374 VAL A O 1
ATOM 2107 N N . GLU A 1 275 ? 6.565 -5.869 21.483 1.00 15.55 375 GLU A N 1
ATOM 2108 C CA . GLU A 1 275 ? 6.139 -5.743 20.093 1.00 17.46 375 GLU A CA 1
ATOM 2109 C C . GLU A 1 275 ? 6.978 -4.709 19.346 1.00 16.91 375 GLU A C 1
ATOM 2110 O O . GLU A 1 275 ? 7.415 -4.940 18.206 1.00 16.52 375 GLU A O 1
ATOM 2116 N N . ILE A 1 276 ? 7.226 -3.565 19.974 1.00 15.83 376 ILE A N 1
ATOM 2117 C CA . ILE A 1 276 ? 8.075 -2.556 19.348 1.00 16.19 376 ILE A CA 1
ATOM 2118 C C . ILE A 1 276 ? 9.497 -3.087 19.193 1.00 14.88 376 ILE A C 1
ATOM 2119 O O . ILE A 1 276 ? 10.148 -2.911 18.138 1.00 15.50 376 ILE A O 1
ATOM 2124 N N . ALA A 1 277 ? 10.012 -3.762 20.229 1.00 14.17 377 ALA A N 1
ATOM 2125 C CA . ALA A 1 277 ? 11.385 -4.284 20.141 1.00 13.59 377 ALA A CA 1
ATOM 2126 C C . ALA A 1 277 ? 11.521 -5.275 18.982 1.00 14.72 377 ALA A C 1
ATOM 2127 O O . ALA A 1 277 ? 12.518 -5.241 18.251 1.00 14.70 377 ALA A O 1
ATOM 2129 N N . ASN A 1 278 ? 10.519 -6.128 18.764 1.00 15.11 378 ASN A N 1
ATOM 2130 C CA . ASN A 1 278 ? 10.579 -7.061 17.641 1.00 15.38 378 ASN A CA 1
ATOM 2131 C C . ASN A 1 278 ? 10.681 -6.327 16.299 1.00 17.07 378 ASN A C 1
ATOM 2132 O O . ASN A 1 278 ? 11.390 -6.771 15.388 1.00 18.09 378 ASN A O 1
ATOM 2137 N N . SER A 1 279 ? 9.938 -5.225 16.139 1.00 15.53 379 SER A N 1
ATOM 2138 C CA . SER A 1 279 ? 10.028 -4.418 14.921 1.00 16.05 379 SER A CA 1
ATOM 2139 C C . SER A 1 279 ? 11.444 -3.873 14.752 1.00 17.22 379 SER A C 1
ATOM 2140 O O . SER A 1 279 ? 12.003 -3.860 13.636 1.00 16.41 379 SER A O 1
ATOM 2143 N N . ARG A 1 280 ? 12.022 -3.351 15.835 1.00 14.19 380 ARG A N 1
ATOM 2144 C CA . ARG A 1 280 ? 13.364 -2.797 15.726 1.00 15.13 380 ARG A CA 1
ATOM 2145 C C . ARG A 1 280 ? 14.345 -3.873 15.332 1.00 14.04 380 ARG A C 1
ATOM 2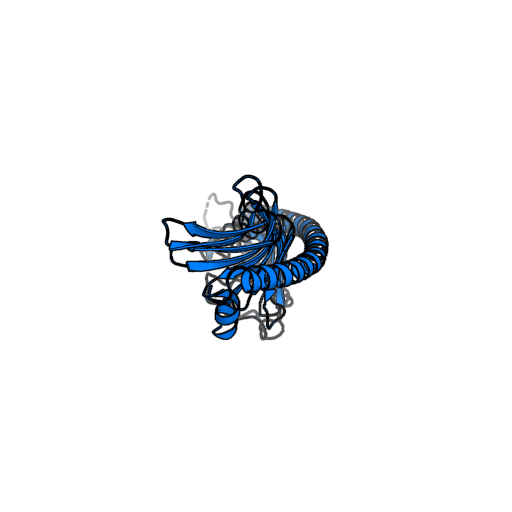146 O O . ARG A 1 280 ? 15.297 -3.591 14.610 1.00 15.63 380 ARG A O 1
ATOM 2154 N N . THR A 1 281 ? 14.161 -5.119 15.820 1.00 14.33 381 THR A N 1
ATOM 2155 C CA . THR A 1 281 ? 15.133 -6.151 15.449 1.00 13.79 381 THR A CA 1
ATOM 2156 C C . THR A 1 281 ? 15.050 -6.471 13.962 1.00 12.56 381 THR A C 1
ATOM 2157 O O . THR A 1 281 ? 16.087 -6.737 13.341 1.00 13.45 381 THR A O 1
ATOM 2161 N N . ALA A 1 282 ? 13.849 -6.434 13.369 1.00 13.58 382 ALA A N 1
ATOM 2162 C CA . ALA A 1 282 ? 13.754 -6.713 11.946 1.00 14.46 382 ALA A CA 1
ATOM 2163 C C . ALA A 1 282 ? 14.451 -5.632 11.137 1.00 14.74 382 ALA A C 1
ATOM 2164 O O . ALA A 1 282 ? 15.170 -5.941 10.177 1.00 15.46 382 ALA A O 1
ATOM 2166 N N . HIS A 1 283 ? 14.296 -4.360 11.521 1.00 15.41 383 HIS A N 1
ATOM 2167 C CA . HIS A 1 283 ? 15.024 -3.315 10.802 1.00 15.79 383 HIS A CA 1
ATOM 2168 C C . HIS A 1 283 ? 16.525 -3.413 11.040 1.00 14.71 383 HIS A C 1
ATOM 2169 O O . HIS A 1 283 ? 17.330 -3.176 10.120 1.00 15.98 383 HIS A O 1
ATOM 2176 N N . ALA A 1 284 ? 16.928 -3.763 12.274 1.00 13.93 384 ALA A N 1
ATOM 2177 C CA . ALA A 1 284 ? 18.352 -3.912 12.556 1.00 13.33 384 ALA A CA 1
ATOM 2178 C C . ALA A 1 284 ? 18.972 -5.018 11.716 1.00 12.90 384 ALA A C 1
ATOM 2179 O O . ALA A 1 284 ? 20.113 -4.870 11.242 1.00 13.35 384 ALA A O 1
ATOM 2181 N N . ARG A 1 285 ? 18.268 -6.156 11.559 1.00 12.96 385 ARG A N 1
ATOM 2182 C CA . ARG A 1 285 ? 18.823 -7.232 10.735 1.00 14.17 385 ARG A CA 1
ATOM 2183 C C . ARG A 1 285 ? 18.960 -6.806 9.275 1.00 15.15 385 ARG A C 1
ATOM 2184 O O . ARG A 1 285 ? 19.935 -7.168 8.609 1.00 16.18 385 ARG A O 1
ATOM 2192 N N . ALA A 1 286 ? 18.027 -5.989 8.772 1.00 16.24 386 ALA A N 1
ATOM 2193 C CA . ALA A 1 286 ? 18.148 -5.497 7.394 1.00 16.27 386 ALA A CA 1
ATOM 2194 C C . ALA A 1 286 ? 19.357 -4.566 7.260 1.00 15.86 386 ALA A C 1
ATOM 2195 O O . ALA A 1 286 ? 20.120 -4.649 6.285 1.00 17.82 386 ALA A O 1
ATOM 2197 N N . LYS A 1 287 ? 19.596 -3.710 8.266 1.00 15.24 387 LYS A N 1
ATOM 2198 C CA . LYS A 1 287 ? 20.746 -2.826 8.188 1.00 14.94 387 LYS A CA 1
ATOM 2199 C C . LYS A 1 287 ? 22.049 -3.588 8.374 1.00 14.49 387 LYS A C 1
ATOM 2200 O O . LYS A 1 287 ? 23.080 -3.196 7.803 1.00 15.37 387 LYS A O 1
ATOM 2206 N N . ALA A 1 288 ? 22.025 -4.665 9.154 1.00 14.02 388 ALA A N 1
ATOM 2207 C CA . ALA A 1 288 ? 23.228 -5.489 9.290 1.00 13.50 388 ALA A CA 1
ATOM 2208 C C . ALA A 1 288 ? 23.587 -6.122 7.943 1.00 13.88 388 ALA A C 1
ATOM 2209 O O . ALA A 1 288 ? 24.764 -6.190 7.572 1.00 14.65 388 ALA A O 1
ATOM 2211 N N . ASP A 1 289 ? 22.583 -6.609 7.211 1.00 15.92 389 ASP A N 1
ATOM 2212 C CA . ASP A 1 289 ? 22.848 -7.189 5.891 1.00 17.87 389 ASP A CA 1
ATOM 2213 C C . ASP A 1 289 ? 23.387 -6.122 4.934 1.00 16.97 389 ASP A C 1
ATOM 2214 O O . ASP A 1 289 ? 24.313 -6.373 4.148 1.00 19.06 389 ASP A O 1
ATOM 2219 N N . ALA A 1 290 ? 22.844 -4.917 5.012 1.00 16.54 390 ALA A N 1
ATOM 2220 C CA . ALA A 1 290 ? 23.356 -3.833 4.187 1.00 16.82 390 ALA A CA 1
ATOM 2221 C C . ALA A 1 290 ? 24.793 -3.509 4.558 1.00 14.90 390 ALA A C 1
ATOM 2222 O O . ALA A 1 290 ? 25.632 -3.218 3.688 1.00 16.78 3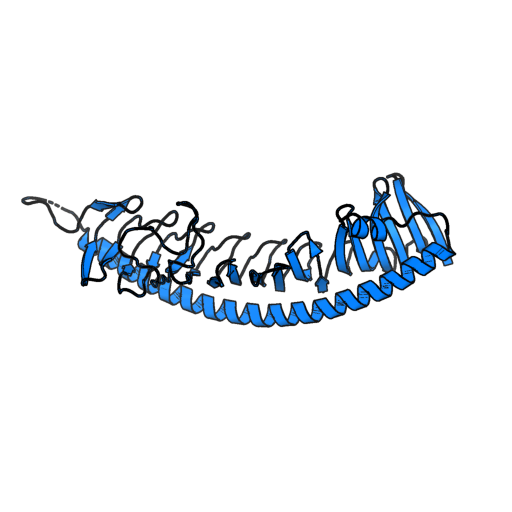90 ALA A O 1
ATOM 2224 N N . ALA A 1 291 ? 25.102 -3.543 5.863 1.00 15.18 391 ALA A N 1
ATOM 2225 C CA . ALA A 1 291 ? 26.470 -3.272 6.311 1.00 15.44 391 ALA A CA 1
ATOM 2226 C C . ALA A 1 291 ? 27.441 -4.320 5.783 1.00 15.71 391 ALA A C 1
ATOM 2227 O O . ALA A 1 291 ? 28.602 -3.984 5.499 1.00 15.09 391 ALA A O 1
ATOM 2229 N N . ASP A 1 292 ? 27.010 -5.591 5.654 1.00 15.50 392 ASP A N 1
ATOM 2230 C CA . ASP A 1 292 ? 27.886 -6.598 5.045 1.00 15.53 392 ASP A CA 1
ATOM 2231 C C . ASP A 1 292 ? 28.342 -6.164 3.652 1.00 16.38 392 ASP A C 1
ATOM 2232 O O . ASP A 1 292 ? 29.496 -6.392 3.264 1.00 17.72 392 ASP A O 1
ATOM 2237 N N . GLN A 1 293 ? 27.431 -5.567 2.872 1.00 17.43 393 GLN A N 1
ATOM 2238 C CA . GLN A 1 293 ? 27.796 -5.093 1.537 1.00 17.83 393 GLN A CA 1
ATOM 2239 C C . GLN A 1 293 ? 28.727 -3.883 1.608 1.00 16.49 393 GLN A C 1
ATOM 2240 O O . GLN A 1 293 ? 29.682 -3.761 0.808 1.00 16.63 393 GLN A O 1
ATOM 2246 N N . ALA A 1 294 ? 28.487 -2.984 2.576 1.00 15.84 394 ALA A N 1
ATOM 2247 C CA . ALA A 1 294 ? 29.393 -1.851 2.755 1.00 14.89 394 ALA A CA 1
ATOM 2248 C C . ALA A 1 294 ? 30.808 -2.325 3.096 1.00 13.55 394 ALA A C 1
ATOM 2249 O O . ALA A 1 294 ? 31.800 -1.734 2.640 1.00 14.91 394 ALA A O 1
ATOM 2251 N N . ALA A 1 295 ? 30.919 -3.382 3.916 1.00 14.58 395 ALA A N 1
ATOM 2252 C CA . ALA A 1 295 ? 32.227 -3.911 4.309 1.00 15.20 395 ALA A CA 1
ATOM 2253 C C . ALA A 1 295 ? 32.946 -4.524 3.109 1.00 14.67 395 ALA A C 1
ATOM 2254 O O . ALA A 1 295 ? 34.166 -4.346 2.951 1.00 15.16 395 ALA A O 1
ATOM 2256 N N . LEU A 1 296 ? 32.201 -5.225 2.226 1.00 16.22 396 LEU A N 1
ATOM 2257 C CA . LEU A 1 296 ? 32.804 -5.742 1.006 1.00 17.30 396 LEU A CA 1
ATOM 2258 C C . LEU A 1 296 ? 33.329 -4.597 0.138 1.00 16.96 396 LEU A C 1
ATOM 2259 O O . LEU A 1 296 ? 34.445 -4.658 -0.393 1.00 16.68 396 LEU A O 1
ATOM 2264 N N . ALA A 1 297 ? 32.540 -3.531 -0.012 1.00 16.59 397 ALA A N 1
ATOM 2265 C CA . ALA A 1 297 ? 33.011 -2.396 -0.796 1.00 16.43 397 ALA A CA 1
ATOM 2266 C C . ALA A 1 297 ? 34.288 -1.817 -0.184 1.00 15.99 397 ALA A C 1
ATOM 2267 O O . ALA A 1 297 ? 35.246 -1.476 -0.905 1.00 16.73 397 ALA A O 1
ATOM 2269 N N . ALA A 1 298 ? 34.321 -1.721 1.153 1.00 14.53 398 ALA A N 1
ATOM 2270 C CA . ALA A 1 298 ? 35.505 -1.189 1.829 1.00 13.91 398 ALA A CA 1
ATOM 2271 C C . ALA A 1 298 ? 36.724 -2.064 1.600 1.00 14.23 398 ALA A C 1
ATOM 2272 O O . ALA A 1 298 ? 37.827 -1.539 1.422 1.00 15.53 398 ALA A O 1
ATOM 2274 N N . ARG A 1 299 ? 36.564 -3.405 1.624 1.00 15.11 399 ARG A N 1
ATOM 2275 C CA . ARG A 1 299 ? 37.717 -4.270 1.348 1.00 15.70 399 ARG A CA 1
ATOM 2276 C C . ARG A 1 299 ? 38.219 -4.075 -0.083 1.00 16.52 399 ARG A C 1
ATOM 2277 O O . ARG A 1 299 ? 39.430 -4.106 -0.334 1.00 18.28 399 ARG A O 1
ATOM 2285 N N . GLN A 1 300 ? 37.301 -3.835 -1.042 1.00 15.83 400 GLN A N 1
ATOM 2286 C CA . GLN A 1 300 ? 37.744 -3.556 -2.416 1.00 17.36 400 GLN A CA 1
ATOM 2287 C C . GLN A 1 300 ? 38.511 -2.247 -2.499 1.00 15.64 400 GLN A C 1
ATOM 2288 O O . GLN A 1 300 ? 39.535 -2.158 -3.193 1.00 18.02 400 GLN A O 1
ATOM 2294 N N . GLU A 1 301 ? 38.031 -1.207 -1.816 1.00 15.24 401 GLU A N 1
ATOM 2295 C CA . GLU A 1 301 ? 38.746 0.066 -1.858 1.00 16.35 401 GLU A CA 1
ATOM 2296 C C . GLU A 1 301 ? 40.083 -0.044 -1.150 1.00 16.02 401 GLU A C 1
ATOM 2297 O O . GLU A 1 301 ? 41.068 0.587 -1.546 1.00 16.67 401 GLU A O 1
ATOM 2303 N N . CYS A 1 302 ? 40.126 -0.817 -0.073 1.00 15.15 402 CYS A N 1
ATOM 2304 C CA . CYS A 1 302 ? 41.373 -1.060 0.627 1.00 15.28 402 CYS A CA 1
ATOM 2305 C C . CYS A 1 302 ? 42.400 -1.731 -0.277 1.00 16.60 402 CYS A C 1
ATOM 2306 O O . CYS A 1 302 ? 43.570 -1.335 -0.292 1.00 17.17 402 CYS A O 1
ATOM 2309 N N . ASP A 1 303 ? 41.978 -2.724 -1.075 1.00 17.55 403 ASP A N 1
ATOM 2310 C CA . ASP A 1 303 ? 42.930 -3.370 -1.984 1.00 18.80 403 ASP A CA 1
ATOM 2311 C C . ASP A 1 303 ? 43.519 -2.363 -2.975 1.00 17.55 403 ASP A C 1
ATOM 2312 O O . ASP A 1 303 ? 44.720 -2.407 -3.270 1.00 18.57 403 ASP A O 1
ATOM 2317 N N . ILE A 1 304 ? 42.696 -1.457 -3.511 1.00 17.28 404 ILE A N 1
ATOM 2318 C CA . ILE A 1 304 ? 43.208 -0.440 -4.430 1.00 17.22 404 ILE A CA 1
ATOM 2319 C C . ILE A 1 304 ? 44.200 0.461 -3.710 1.00 17.43 404 ILE A C 1
ATOM 2320 O O . ILE A 1 304 ? 45.277 0.778 -4.236 1.00 18.85 404 ILE A O 1
ATOM 2325 N N . ALA A 1 305 ? 43.848 0.902 -2.483 1.00 16.83 405 ALA A N 1
ATOM 2326 C CA . ALA A 1 305 ? 44.739 1.801 -1.746 1.00 16.21 405 ALA A CA 1
ATOM 2327 C C . ALA A 1 305 ? 46.082 1.138 -1.450 1.00 15.55 405 ALA A C 1
ATOM 2328 O O . ALA A 1 305 ? 47.129 1.782 -1.536 1.00 17.33 405 ALA A O 1
ATOM 2330 N N . ARG A 1 306 ? 46.079 -0.151 -1.104 1.00 15.59 406 ARG A N 1
ATOM 2331 C CA . ARG A 1 306 ? 47.355 -0.829 -0.830 1.00 16.02 406 ARG A CA 1
ATOM 2332 C C . ARG A 1 306 ? 48.248 -0.840 -2.058 1.00 18.02 406 ARG A C 1
ATOM 2333 O O . ARG A 1 306 ? 49.469 -0.613 -1.959 1.00 19.65 406 ARG A O 1
ATOM 2341 N N . ALA A 1 307 ? 47.646 -1.061 -3.234 1.00 17.51 407 ALA A N 1
ATOM 2342 C CA . ALA A 1 307 ? 48.418 -1.116 -4.463 1.00 19.41 407 ALA A CA 1
ATOM 2343 C C . ALA A 1 307 ? 48.937 0.263 -4.830 1.00 19.43 407 ALA A C 1
ATOM 2344 O O . ALA A 1 307 ? 50.077 0.398 -5.271 1.00 20.85 407 ALA A O 1
ATOM 2346 N N . VAL A 1 308 ? 48.120 1.309 -4.631 1.00 19.13 408 VAL A N 1
ATOM 2347 C CA . VAL A 1 308 ? 48.561 2.678 -4.908 1.00 19.27 408 VAL A CA 1
ATOM 2348 C C . VAL A 1 308 ? 49.760 3.033 -4.036 1.00 19.06 408 VAL A C 1
ATOM 2349 O O . VAL A 1 308 ? 50.765 3.579 -4.513 1.00 20.23 408 VAL A O 1
ATOM 2353 N N . ALA A 1 309 ? 49.661 2.764 -2.722 1.00 18.71 409 ALA A N 1
ATOM 2354 C CA . ALA A 1 309 ? 50.760 3.102 -1.823 1.00 18.98 409 ALA A CA 1
ATOM 2355 C C . ALA A 1 309 ? 51.992 2.238 -2.083 1.00 18.61 409 ALA A C 1
ATOM 2356 O O . ALA A 1 309 ? 53.120 2.725 -1.968 1.00 21.25 409 ALA A O 1
ATOM 2358 N N . ARG A 1 310 ? 51.811 0.959 -2.437 1.00 19.55 410 ARG A N 1
ATOM 2359 C CA . ARG A 1 310 ? 52.977 0.132 -2.755 1.00 22.29 410 ARG A CA 1
ATOM 2360 C C . ARG A 1 310 ? 53.725 0.661 -3.975 1.00 25.53 410 ARG A C 1
ATOM 2361 O O . ARG A 1 310 ? 54.946 0.542 -4.051 1.00 25.33 410 ARG A O 1
ATOM 2363 N N . GLU A 1 311 ? 53.007 1.219 -4.941 1.00 25.06 411 GLU A N 1
ATOM 2364 C CA . GLU A 1 311 ? 53.639 1.736 -6.145 1.00 26.14 411 GLU A CA 1
ATOM 2365 C C . GLU A 1 311 ? 54.333 3.057 -5.852 1.00 26.01 411 GLU A C 1
ATOM 2366 O O . GLU A 1 311 ? 55.451 3.292 -6.333 1.00 28.38 411 GLU A O 1
ATOM 2368 N N . LEU A 1 312 ? 53.684 3.927 -5.059 1.00 24.53 412 LEU A N 1
ATOM 2369 C CA . LEU A 1 312 ? 54.252 5.233 -4.734 1.00 25.28 412 LEU A CA 1
ATOM 2370 C C . LEU A 1 312 ? 55.464 5.100 -3.820 1.00 25.40 412 LEU A C 1
ATOM 2371 O O . LEU A 1 312 ? 56.443 5.849 -3.966 1.00 28.64 412 LEU A O 1
ATOM 2376 N N . SER A 1 313 ? 55.411 4.175 -2.858 1.00 24.10 413 SER A N 1
ATOM 2377 C CA . SER A 1 313 ? 56.392 4.115 -1.775 1.00 24.29 413 SER A CA 1
ATOM 2378 C C . SER A 1 313 ? 56.589 2.667 -1.403 1.00 25.41 413 SER A C 1
ATOM 2379 O O . SER A 1 313 ? 56.043 2.183 -0.410 1.00 23.96 413 SER A O 1
ATOM 2382 N N . PRO A 1 314 ? 57.376 1.931 -2.183 1.00 27.61 414 PRO A N 1
ATOM 2383 C CA . PRO A 1 314 ? 57.508 0.498 -1.932 1.00 28.89 414 PRO A CA 1
ATOM 2384 C C . PRO A 1 314 ? 58.063 0.177 -0.573 1.00 30.57 414 PRO A C 1
ATOM 2385 O O . PRO A 1 314 ? 57.763 -0.901 -0.040 1.00 33.94 414 PRO A O 1
ATOM 2389 N N . ASP A 1 315 ? 58.836 1.079 0.034 1.00 31.26 415 ASP A N 1
ATOM 2390 C CA . ASP A 1 315 ? 59.414 0.786 1.338 1.00 33.15 415 ASP A CA 1
ATOM 2391 C C . ASP A 1 315 ? 58.628 1.366 2.503 1.00 30.09 415 ASP A C 1
ATOM 2392 O O . ASP A 1 315 ? 59.049 1.198 3.656 1.00 31.94 415 ASP A O 1
ATOM 2397 N N . PHE A 1 316 ? 57.484 1.993 2.249 1.00 25.82 416 PHE A N 1
ATOM 2398 C CA . PHE A 1 316 ? 56.592 2.378 3.336 1.00 22.94 416 PHE A CA 1
ATOM 2399 C C . PHE A 1 316 ? 55.870 1.148 3.897 1.00 23.29 416 PHE A C 1
ATOM 2400 O O . PHE A 1 316 ? 55.222 0.396 3.162 1.00 23.13 416 PHE A O 1
ATOM 2408 N N . TYR A 1 317 ? 55.977 0.951 5.215 1.00 21.99 417 TYR A N 1
ATOM 2409 C CA . TYR A 1 317 ? 55.377 -0.192 5.891 1.00 21.41 417 TYR A CA 1
ATOM 2410 C C . TYR A 1 317 ? 53.886 0.057 6.139 1.00 21.78 417 TYR A C 1
ATOM 2411 O O . TYR A 1 317 ? 53.510 0.945 6.909 1.00 22.19 417 TYR A O 1
ATOM 2420 N N . GLN A 1 318 ? 53.036 -0.743 5.512 1.00 19.59 418 GLN A N 1
ATOM 2421 C CA . GLN A 1 318 ? 51.603 -0.696 5.776 1.00 19.96 418 GLN A CA 1
ATOM 2422 C C . GLN A 1 318 ? 51.344 -1.703 6.882 1.00 18.89 418 GLN A C 1
ATOM 2423 O O . GLN A 1 318 ? 51.460 -2.917 6.640 1.00 20.64 418 GLN A O 1
ATOM 2429 N N . PRO A 1 319 ? 51.040 -1.267 8.106 1.00 17.09 419 PRO A N 1
ATOM 2430 C CA . PRO A 1 319 ? 51.065 -2.186 9.251 1.00 16.03 419 PRO A CA 1
ATOM 2431 C C . PRO A 1 319 ? 49.818 -3.064 9.401 1.00 17.22 419 PRO A C 1
ATOM 2432 O O . PRO A 1 319 ? 49.854 -4.005 10.214 1.00 17.79 419 PRO A O 1
ATOM 2436 N N . GLY A 1 320 ? 48.716 -2.786 8.687 1.00 17.18 420 GLY A N 1
ATOM 2437 C CA . GLY A 1 320 ? 47.461 -3.460 8.947 1.00 17.95 420 GLY A CA 1
ATOM 2438 C C . GLY A 1 320 ? 47.475 -4.975 8.770 1.00 19.50 420 GLY A C 1
ATOM 2439 O O . GLY A 1 320 ? 46.951 -5.710 9.618 1.00 19.75 420 GLY A O 1
ATOM 2440 N N . PRO A 1 321 ? 48.027 -5.478 7.665 1.00 20.81 421 PRO A N 1
ATOM 2441 C CA . PRO A 1 321 ? 47.979 -6.932 7.456 1.00 22.28 421 PRO A CA 1
ATOM 2442 C C . PRO A 1 321 ? 48.670 -7.697 8.578 1.00 20.90 421 PRO A C 1
ATOM 2443 O O . PRO A 1 321 ? 48.155 -8.736 9.037 1.00 22.77 421 PRO A O 1
ATOM 2447 N N . ASP A 1 322 ? 49.798 -7.174 9.080 1.00 20.70 422 ASP A N 1
ATOM 2448 C CA . ASP A 1 322 ? 50.481 -7.834 10.196 1.00 18.66 422 ASP A CA 1
ATOM 2449 C C . ASP A 1 322 ? 49.701 -7.704 11.493 1.00 17.87 422 ASP A C 1
ATOM 2450 O O . ASP A 1 322 ? 49.698 -8.641 12.312 1.00 19.21 422 ASP A O 1
ATOM 2455 N N . TYR A 1 323 ? 48.984 -6.589 11.687 1.00 16.48 423 TYR A N 1
ATOM 2456 C CA . TYR A 1 323 ? 48.123 -6.526 12.864 1.00 17.18 423 TYR A CA 1
ATOM 2457 C C . TYR A 1 323 ? 47.153 -7.707 12.877 1.00 18.98 423 TYR A C 1
ATOM 2458 O O . TYR A 1 323 ? 46.910 -8.326 13.920 1.00 19.53 423 TYR A O 1
ATOM 2467 N N . VAL A 1 324 ? 46.522 -7.981 11.736 1.00 20.82 424 VAL A N 1
ATOM 2468 C CA . VAL A 1 324 ? 45.527 -9.057 11.708 1.00 21.99 424 VAL A CA 1
ATOM 2469 C C . VAL A 1 324 ? 46.199 -10.414 11.889 1.00 24.68 424 VAL A C 1
ATOM 2470 O O . VAL A 1 324 ? 45.682 -11.290 12.606 1.00 25.89 424 VAL A O 1
ATOM 2474 N N . LYS A 1 325 ? 47.374 -10.596 11.272 1.00 25.88 425 LYS A N 1
ATOM 2475 C CA . LYS A 1 325 ? 48.077 -11.870 11.349 1.00 30.24 425 LYS A CA 1
ATOM 2476 C C . LYS A 1 325 ? 48.479 -12.187 12.778 1.00 30.08 425 LYS A C 1
ATOM 2477 O O . LYS A 1 325 ? 48.393 -13.344 13.214 1.00 30.33 425 LYS A O 1
ATOM 2483 N N . GLN A 1 326 ? 48.934 -11.175 13.530 1.00 30.71 426 GLN A N 1
ATOM 2484 C CA . GLN A 1 326 ? 49.374 -11.469 14.892 1.00 32.28 426 GLN A CA 1
ATOM 2485 C C . GLN A 1 326 ? 48.213 -11.647 15.864 1.00 36.60 426 GLN A C 1
ATOM 2486 O O . GLN A 1 326 ? 48.421 -12.181 16.956 1.00 40.59 426 GLN A O 1
ATOM 2492 N N . ARG A 1 327 ? 47.002 -11.232 15.498 1.00 37.81 427 ARG A N 1
ATOM 2493 C CA . ARG A 1 327 ? 45.824 -11.516 16.312 1.00 41.81 427 ARG A CA 1
ATOM 2494 C C . ARG A 1 327 ? 45.409 -12.969 16.139 1.00 45.51 427 ARG A C 1
ATOM 2495 O O . ARG A 1 327 ? 45.345 -13.721 17.107 1.00 47.88 427 ARG A O 1
#

Foldseek 3Di:
DWAKDADPQQKIWTFDDDPPAAAAWIKIADGVRFKIWGFGDHRHEFAFAKIAGLLQWMKGFGDDPHAQAQWIWTGDPQKIKGFGDHRHEDDAFIKIAGNPAGFIKGFGDDRNADAQWTKTQDRLRWIKGFGDHRNAQFFWIKTKAAFPLSGDDDDPPLDAFDQPPDDLHDRHKGKMKTFGDHRREQAAFIKMAMPLGWIKGFGDDSSEQAQWIWIQGSVRDIFTFGDHRNHHDDGDDAPPDGPDDRVVRHVVRNVNHVVRRVVNVVRRVVNVVRRVVRVVRSVVSVVRRVNNVVRSVVNVVRRCVRPVPDDRCNVVSNVVD

B-factor: mean 20.45, std 10.07, range [9.32, 82.94]

InterPro domains:
  IPR003409 MORN repeat [PF02493] (14-34)
  IPR003409 MORN repeat [PF02493] (38-59)
  IPR003409 MORN repeat [PF02493] (60-77)
  IPR003409 MORN repeat [PF02493] (82-98)
  IPR003409 MORN repeat [PF02493] (106-128)
  IPR003409 MORN repeat [PF02493] (129-146)
  IPR003409 MORN repeat [PF02493] (281-302)
  IPR003409 MORN repeat [PF02493] (304-325)
  IPR003409 MORN repeat [SM00698] (12-33)
  IPR003409 MORN repeat [SM00698] (58-79)
  IPR003409 MORN repeat [SM00698] (104-125)
  IPR003409 MORN repeat [SM00698] (127-148)
  IPR003409 MORN repeat [SM00698] (279-300)
  IPR003409 MORN repeat [SM00698] (302-323)
  IPR017191 Junctophilin [PIRSF037387] (1-661)
  IPR017191 Junctophilin [PTHR23085] (1-661)

Secondary structure (DSSP, 8-state):
-EEEEE-TTS-EEEEEEETTEEEEEEEEE-GGG-SEEEEEEETTEEEEEEEE-TTS-EEEEEEETTEEEEEEEEEETTEEEEEEEETTEEEEEEEEEESSSS-EEEEEEETTEEEEEEEEEPTTS-EEEEEEETTEEEEEEEEE---GGGS----TTT--SSSS--SS--TT--EEEEEEEETTEEEEEEEEEETTS-EEEEEEETTEEEEEEEEE-TTS-EEEEEEETTEEEEESPPPS-----HHHHHHHHHHHHHHHHHHHHHHHHHHHHHHHHHHHHHHHHHHHHHHHHHHHHHHHHHHHHH-TTS---HHHHHHH-

Radius of gyration: 26.66 Å; Cα contacts (8 Å, |Δi|>4): 926; chains: 1; bounding box: 65×49×78 Å

Organism: Homo sapiens (NCBI:txid9606)

Nearest PDB structures (foldseek):
  7rw4-assembly1_A  TM=1.003E+00  e=2.869E-67  Homo sapiens
  7rxe-assembly1_A  TM=8.992E-01  e=3.834E-47  Homo sapiens
  7rxq-assembly1_A  TM=9.615E-01  e=3.536E-42  Homo sapiens
  6t69-assembly1_A-2  TM=8.769E-01  e=1.487E-16  Toxoplasma gondii VEG
  6t68-assembly1_B  TM=9.057E-01  e=1.361E-14  Trypanosoma brucei

Solvent-accessible surface area: 15624 Å² total; per-residue (Å²): 145,30,17,124,83,111,98,163,76,48,1,12,10,0,0,10,82,88,143,64,115,15,50,31,43,0,0,28,10,13,85,162,28,103,1,1,3,1,0,18,22,48,91,28,95,28,58,29,0,9,47,12,74,60,62,11,36,21,0,42,0,78,26,35,129,36,94,54,58,26,34,0,15,12,45,105,54,52,109,41,1,33,0,37,8,46,121,13,104,16,4,105,35,0,4,66,49,16,84,105,68,99,13,83,3,17,0,1,3,46,104,17,90,12,36,15,35,0,20,40,16,49,65,32,44,2,29,0,42,0,39,11,34,34,27,68,20,65,24,60,0,11,12,65,5,20,44,67,56,132,8,68,137,71,76,82,57,129,16,5,4,3,8,30,71,50,125,61,37,75,68,102,1,36,2,23,0,51,0,46,7,99,56,49,74,0,34,23,63,0,13,9,80,14,80,45,42,12,66,5,22,0,52,6,26,59,6,38,18,64,13,29,0,5,0,41,34,57,122,49,58,130,56,27,0,68,2,118,73,25,117,54,82,103,32,46,227,120,75,184,164,116,152,83,50,7,96,47,73,0,58,146,4,31,96,2,0,88,159,6,4,46,81,0,114,61,36,20,117,57,0,69,68,80,9,51,79,0,109,56,58,0,86,35,0,50,115,0,3,75,31,0,110,97,42,19,98,81,0,53,64,47,0,51,84,71,14,108,142,21,138,32,6,1,48,66,27,76,160,120,94